Protein AF-R7HJH5-F1 (afdb_monomer_lite)

Radius of gyration: 18.27 Å; chains: 1; bounding box: 45×45×49 Å

pLDDT: mean 78.43, std 19.55, range [23.94, 98.5]

Secondary structure (DSSP, 8-state):
-----TTTTEE-TTS-HHHHHHHHHHHHHHHHHSGGGGGT--EEEEHHHHHHHHHHHHHHHHS----GGGTTT---SEEEEEEEEES--SSSSTT-TT-PPPHHHHHHH-EEEEEEEEE-TT--HHHHHHHHHHHHHTTS-S--SHHHHHHHHHHHHHHHHTTGGG-HHHHHHHHHHHHHTSS---TTTTS-HHHHHHHHHHHHHHT---HHHHHHHHHHHHHHHHHTTSTTTS--HHHHHHHH----

Sequence (248 aa):
MVILMVDNIFDFTGIDVKIADEVYEAFNEVFKKFPNLKNRINYIGSIENAFDDINKIYKLYYNGNLSYSSLYKLKLYFKILAFANEVPNKNILNPYVNGELSYEERLIYGKSYFESISVNELLSYSKLYQKIYTGKSKNIFNAYNIKGVVFHEVGHILSNLLFLSYNEHFMTNVDVLMKKRFQNYSCYSLKNPEEFIAEQFTLYMLGEYTVASIYIGNYITNLYKKYENTKVFEYDDKYMTLIRKNVV

Foldseek 3Di:
DDPPDLPLQEDAVLAAPVLSVLLVVLVVLVCVLQVLVSLQAQHEYAPVLLQVLLQLVCCVPVVDGDDPVVPVPPPDFKDKDFDDFDLPPDDPDPDPNDDDDALVRCLARTGTLHTYIHGHSVDHPVRSQVVLCVCVVQLQAQGNHSSLVSQLSVQLVLCSLSVVVRVPVSVVVLVVCLVVCPDSHRPQLNPDSSSVLSRLSSCLSVVNDDPSVVSSVVVSSVSSVVPSPHPSSHRDCVRSVSSSPPPD

Structure (mmCIF, N/CA/C/O backbone):
data_AF-R7HJH5-F1
#
_entry.id   AF-R7HJH5-F1
#
loop_
_atom_site.group_PDB
_atom_site.id
_atom_site.type_symbol
_atom_site.label_atom_id
_atom_site.label_alt_id
_atom_site.label_comp_id
_atom_site.label_asym_id
_atom_site.label_entity_id
_atom_site.label_seq_id
_atom_site.pdbx_PDB_ins_code
_atom_site.Cartn_x
_atom_site.Cartn_y
_atom_site.Cartn_z
_atom_site.occupancy
_atom_site.B_iso_or_equiv
_atom_site.auth_seq_id
_atom_site.auth_comp_id
_atom_site.auth_asym_id
_atom_site.auth_atom_id
_atom_site.pdbx_PDB_model_num
ATOM 1 N N . MET A 1 1 ? -12.190 -13.170 28.345 1.00 28.72 1 MET A N 1
ATOM 2 C CA . MET A 1 1 ? -11.836 -12.039 27.466 1.00 28.72 1 MET A CA 1
ATOM 3 C C . MET A 1 1 ? -11.631 -12.615 26.077 1.00 28.72 1 MET A C 1
ATOM 5 O O . MET A 1 1 ? -10.628 -13.275 25.849 1.00 28.72 1 MET A O 1
ATOM 9 N N . VAL A 1 2 ? -12.647 -12.528 25.220 1.00 23.94 2 VAL A N 1
ATOM 10 C CA . VAL A 1 2 ? -12.582 -13.083 23.863 1.00 23.94 2 VAL A CA 1
ATOM 11 C C . VAL A 1 2 ? -11.873 -12.045 23.005 1.00 23.94 2 VAL A C 1
ATOM 13 O O . VAL A 1 2 ? -12.422 -10.975 22.760 1.00 23.94 2 VAL A O 1
ATOM 16 N N . ILE A 1 3 ? -10.629 -12.327 22.625 1.00 25.50 3 ILE A N 1
ATOM 17 C CA . ILE A 1 3 ? -9.921 -11.557 21.602 1.00 25.50 3 ILE A CA 1
ATOM 18 C C . ILE A 1 3 ? -10.654 -11.864 20.293 1.00 25.50 3 ILE A C 1
ATOM 20 O O . ILE A 1 3 ? -10.535 -12.964 19.756 1.00 25.50 3 ILE A O 1
ATOM 24 N N . LEU A 1 4 ? -11.509 -10.937 19.860 1.00 32.09 4 LEU A N 1
ATOM 25 C CA . LEU A 1 4 ? -12.262 -11.037 18.613 1.00 32.09 4 LEU A CA 1
ATOM 26 C C . LEU A 1 4 ? -11.285 -11.073 17.431 1.00 32.09 4 LEU A C 1
ATOM 28 O O . LEU A 1 4 ? -10.345 -10.281 17.357 1.00 32.09 4 LEU A O 1
ATOM 32 N N . MET A 1 5 ? -11.506 -12.055 16.559 1.00 35.78 5 MET A N 1
ATOM 33 C CA . MET A 1 5 ? -10.651 -12.434 15.440 1.00 35.78 5 MET A CA 1
ATOM 34 C C . MET A 1 5 ? -10.367 -11.267 14.493 1.00 35.78 5 MET A C 1
ATOM 36 O O . MET A 1 5 ? -11.217 -10.430 14.195 1.00 35.78 5 MET A O 1
ATOM 40 N N . VAL A 1 6 ? -9.134 -11.249 14.000 1.00 45.72 6 VAL A N 1
ATOM 41 C CA . VAL A 1 6 ? -8.571 -10.215 13.129 1.00 45.72 6 VAL A CA 1
ATOM 42 C C . VAL A 1 6 ? -8.963 -10.421 11.650 1.00 45.72 6 VAL A C 1
ATOM 44 O O . VAL A 1 6 ? -8.527 -9.676 10.779 1.00 45.72 6 VAL A O 1
ATOM 47 N N . ASP A 1 7 ? -9.849 -11.379 11.370 1.00 52.50 7 ASP A N 1
ATOM 48 C CA . ASP A 1 7 ? -10.244 -11.783 10.014 1.00 52.50 7 ASP A CA 1
ATOM 49 C C . ASP A 1 7 ? -11.382 -10.932 9.409 1.00 52.50 7 ASP A C 1
ATOM 51 O O . ASP A 1 7 ? -11.697 -11.064 8.232 1.00 52.50 7 ASP A O 1
ATOM 55 N N . ASN A 1 8 ? -11.956 -9.987 10.165 1.00 70.06 8 ASN A N 1
ATOM 56 C CA . ASN A 1 8 ? -13.111 -9.176 9.740 1.00 70.06 8 ASN A CA 1
ATOM 57 C C . ASN A 1 8 ? -12.771 -7.952 8.854 1.00 70.06 8 ASN A C 1
ATOM 59 O O . ASN A 1 8 ? -13.564 -7.014 8.798 1.00 70.06 8 ASN A O 1
ATOM 63 N N . ILE A 1 9 ? -11.596 -7.896 8.215 1.00 82.62 9 ILE A N 1
ATOM 64 C CA . ILE A 1 9 ? -11.268 -6.814 7.256 1.00 82.62 9 ILE A CA 1
ATOM 65 C C . ILE A 1 9 ? -11.525 -7.200 5.806 1.00 82.62 9 ILE A C 1
ATOM 67 O O . ILE A 1 9 ? -11.597 -6.312 4.965 1.00 82.62 9 ILE A O 1
ATOM 71 N N . PHE A 1 10 ? -11.629 -8.495 5.509 1.00 87.69 10 PHE A N 1
ATOM 72 C CA . PHE A 1 10 ? -11.830 -8.983 4.153 1.00 87.69 10 PHE A CA 1
ATOM 73 C C . PHE A 1 10 ? -13.314 -9.183 3.869 1.00 87.69 10 PHE A C 1
ATOM 75 O O . PHE A 1 10 ? -14.002 -9.886 4.605 1.00 87.69 10 PHE A O 1
ATOM 82 N N . ASP A 1 11 ? -13.782 -8.622 2.764 1.00 87.94 11 ASP A N 1
ATOM 83 C CA . ASP A 1 11 ? -15.105 -8.884 2.214 1.00 87.94 11 ASP A CA 1
ATOM 84 C C . ASP A 1 11 ? -14.999 -8.959 0.692 1.00 87.94 11 ASP A C 1
ATOM 86 O O . ASP A 1 11 ? -14.974 -7.958 -0.022 1.00 87.94 11 ASP A O 1
ATOM 90 N N . PHE A 1 12 ? -14.911 -10.187 0.194 1.00 88.31 12 PHE A N 1
ATOM 91 C CA . PHE A 1 12 ? -14.770 -10.460 -1.231 1.00 88.31 12 PHE A CA 1
ATOM 92 C C . PHE A 1 12 ? -16.104 -10.724 -1.931 1.00 88.31 12 PHE A C 1
ATOM 94 O O . PHE A 1 12 ? -16.131 -11.286 -3.028 1.00 88.31 12 PHE A O 1
ATOM 101 N N . THR A 1 13 ? -17.220 -10.325 -1.318 1.00 85.94 13 THR A N 1
ATOM 102 C CA . THR A 1 13 ? -18.543 -10.475 -1.925 1.00 85.94 13 THR A CA 1
ATOM 103 C C . THR A 1 13 ? -18.577 -9.776 -3.286 1.00 85.94 13 THR A C 1
ATOM 105 O O . THR A 1 13 ? -18.280 -8.591 -3.405 1.00 85.94 13 THR A O 1
ATOM 108 N N . GLY A 1 14 ? -18.924 -10.527 -4.334 1.00 84.81 14 GLY A N 1
ATOM 109 C CA . GLY A 1 14 ? -19.005 -10.017 -5.707 1.00 84.81 14 GLY A CA 1
ATOM 110 C C . GLY A 1 14 ? -17.672 -9.930 -6.463 1.00 84.81 14 GLY A C 1
ATOM 111 O O . GLY A 1 14 ? -17.692 -9.645 -7.656 1.00 84.81 14 GLY A O 1
ATOM 112 N N . ILE A 1 15 ? -16.532 -10.219 -5.827 1.00 87.81 15 ILE A N 1
ATOM 113 C CA . ILE A 1 15 ? -15.218 -10.251 -6.487 1.00 87.81 15 ILE A CA 1
ATOM 114 C C . ILE A 1 15 ? -14.962 -11.644 -7.084 1.00 87.81 15 ILE A C 1
ATOM 116 O O . ILE A 1 15 ? -15.338 -12.666 -6.512 1.00 87.81 15 ILE A O 1
ATOM 120 N N . ASP A 1 16 ? -14.302 -11.696 -8.247 1.00 92.06 16 ASP A N 1
ATOM 121 C CA . ASP A 1 16 ? -13.836 -12.953 -8.848 1.00 92.06 16 ASP A CA 1
ATOM 122 C C . ASP A 1 16 ? -12.974 -13.743 -7.846 1.00 92.06 16 ASP A C 1
ATOM 124 O O . ASP A 1 16 ? -11.983 -13.231 -7.324 1.00 92.06 16 ASP A O 1
ATOM 128 N N . VAL A 1 17 ? -13.337 -15.006 -7.608 1.00 93.75 17 VAL A N 1
ATOM 129 C CA . VAL A 1 17 ? -12.725 -15.860 -6.575 1.00 93.75 17 VAL A CA 1
ATOM 130 C C . VAL A 1 17 ? -11.204 -15.946 -6.714 1.00 93.75 17 VAL A C 1
ATOM 132 O O . VAL A 1 17 ? -10.496 -15.862 -5.718 1.00 93.75 17 VAL A O 1
ATOM 135 N N . LYS A 1 18 ? -10.665 -16.021 -7.938 1.00 94.81 18 LYS A N 1
ATOM 136 C CA . LYS A 1 18 ? -9.206 -16.097 -8.123 1.00 94.81 18 LYS A CA 1
ATOM 137 C C . LYS A 1 18 ? -8.505 -14.786 -7.783 1.00 94.81 18 LYS A C 1
ATOM 139 O O . LYS A 1 18 ? -7.355 -14.796 -7.357 1.00 94.81 18 LYS A O 1
ATOM 144 N N . ILE A 1 19 ? -9.178 -13.655 -8.004 1.00 92.25 19 ILE A N 1
ATOM 145 C CA . ILE A 1 19 ? -8.669 -12.347 -7.583 1.00 92.25 19 ILE A CA 1
ATOM 146 C C . ILE A 1 19 ? -8.667 -12.283 -6.055 1.00 92.25 19 ILE A C 1
ATOM 148 O O . ILE A 1 19 ? -7.657 -11.889 -5.479 1.00 92.25 19 ILE A O 1
ATOM 152 N N . ALA A 1 20 ? -9.765 -12.696 -5.417 1.00 91.69 20 ALA A N 1
ATOM 153 C CA . ALA A 1 20 ? -9.892 -12.733 -3.963 1.00 91.69 20 ALA A CA 1
ATOM 154 C C . ALA A 1 20 ? -8.782 -13.575 -3.310 1.00 91.69 20 ALA A C 1
ATOM 156 O O . ALA A 1 20 ? -8.108 -13.087 -2.402 1.00 91.69 20 ALA A O 1
ATOM 157 N N . ASP A 1 21 ? -8.524 -14.777 -3.834 1.00 93.75 21 ASP A N 1
ATOM 158 C CA . ASP A 1 21 ? -7.466 -15.669 -3.347 1.00 93.75 21 ASP A CA 1
ATOM 159 C C . ASP A 1 21 ? -6.074 -15.015 -3.445 1.00 93.75 21 ASP A C 1
ATOM 161 O O . ASP A 1 21 ? -5.326 -14.984 -2.468 1.00 93.75 21 ASP A O 1
ATOM 165 N N . GLU A 1 22 ? -5.715 -14.432 -4.598 1.00 94.56 22 GLU A N 1
ATOM 166 C CA . GLU A 1 22 ? -4.409 -13.771 -4.759 1.00 94.56 22 GLU A CA 1
ATOM 167 C C . GLU A 1 22 ? -4.255 -12.522 -3.882 1.00 94.56 22 GLU A C 1
ATOM 169 O O . GLU A 1 22 ? -3.153 -12.242 -3.400 1.00 94.56 22 GLU A O 1
ATOM 174 N N . VAL A 1 23 ? -5.338 -11.768 -3.667 1.00 92.56 23 VAL A N 1
ATOM 175 C CA . VAL A 1 23 ? -5.335 -10.623 -2.749 1.00 92.56 23 VAL A CA 1
ATOM 176 C C . VAL A 1 23 ? -5.116 -11.104 -1.317 1.00 92.56 23 VAL A C 1
ATOM 178 O O . VAL A 1 23 ? -4.238 -10.575 -0.635 1.00 92.56 23 VAL A O 1
ATOM 181 N N . TYR A 1 24 ? -5.859 -12.118 -0.872 1.00 93.31 24 TYR A N 1
ATOM 182 C CA . TYR A 1 24 ? -5.725 -12.685 0.468 1.00 93.31 24 TYR A CA 1
ATOM 183 C C . TYR A 1 24 ? -4.300 -13.192 0.733 1.00 93.31 24 TYR A C 1
ATOM 185 O O . TYR A 1 24 ? -3.680 -12.809 1.727 1.00 93.31 24 TYR A O 1
ATOM 193 N N . GLU A 1 25 ? -3.727 -13.960 -0.197 1.00 94.69 25 GLU A N 1
ATOM 194 C CA . GLU A 1 25 ? -2.356 -14.467 -0.069 1.00 94.69 25 GLU A CA 1
ATOM 195 C C . GLU A 1 25 ? -1.305 -13.350 -0.050 1.00 94.69 25 GLU A C 1
ATOM 197 O O . GLU A 1 25 ? -0.355 -13.388 0.737 1.00 94.69 25 GLU A O 1
ATOM 202 N N . ALA A 1 26 ? -1.478 -12.306 -0.865 1.00 95.50 26 ALA A N 1
ATOM 203 C CA . ALA A 1 26 ? -0.598 -11.142 -0.814 1.00 95.50 26 ALA A CA 1
ATOM 204 C C . ALA A 1 26 ? -0.650 -10.453 0.560 1.00 95.50 26 ALA A C 1
ATOM 206 O O . ALA A 1 26 ? 0.390 -10.068 1.101 1.00 95.50 26 ALA A O 1
ATOM 207 N N . PHE A 1 27 ? -1.835 -10.338 1.164 1.00 94.38 27 PHE A N 1
ATOM 208 C CA . PHE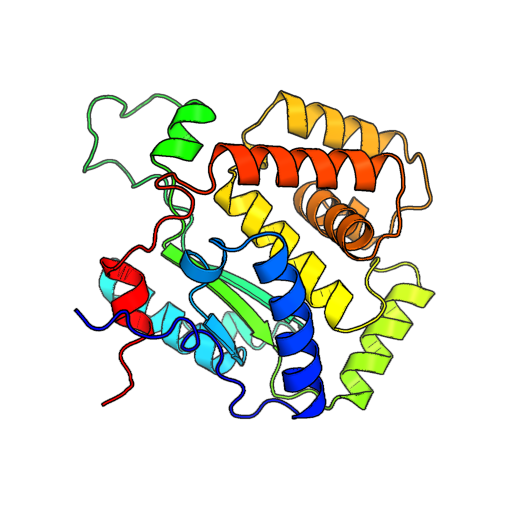 A 1 27 ? -1.972 -9.777 2.505 1.00 94.38 27 PHE A CA 1
ATOM 209 C C . PHE A 1 27 ? -1.415 -10.677 3.610 1.00 94.38 27 PHE A C 1
ATOM 211 O O . PHE A 1 27 ? -0.871 -10.147 4.580 1.00 94.38 27 PHE A O 1
ATOM 218 N N . ASN A 1 28 ? -1.457 -12.004 3.467 1.00 94.38 28 ASN A N 1
ATOM 219 C CA . ASN A 1 28 ? -0.778 -12.910 4.399 1.00 94.38 28 ASN A CA 1
ATOM 220 C C . ASN A 1 28 ? 0.726 -12.602 4.473 1.00 94.38 28 ASN A C 1
ATOM 222 O O . ASN A 1 28 ? 1.302 -12.543 5.563 1.00 94.38 28 ASN A O 1
ATOM 226 N N . GLU A 1 29 ? 1.368 -12.330 3.334 1.00 96.31 29 GLU A N 1
ATOM 227 C CA . GLU A 1 29 ? 2.773 -11.906 3.295 1.00 96.31 29 GLU A CA 1
ATOM 228 C C . GLU A 1 29 ? 2.984 -10.515 3.905 1.00 96.31 29 GLU A C 1
ATOM 230 O O . GLU A 1 29 ? 3.929 -10.311 4.677 1.00 96.31 29 GLU A O 1
ATOM 235 N N . VAL A 1 30 ? 2.087 -9.569 3.609 1.00 96.69 30 VAL A N 1
ATOM 236 C CA . VAL A 1 30 ? 2.116 -8.219 4.193 1.00 96.69 30 VAL A CA 1
ATOM 237 C C . VAL A 1 30 ? 2.032 -8.294 5.709 1.00 96.69 30 VAL A C 1
ATOM 239 O O . VAL A 1 30 ? 2.892 -7.733 6.378 1.00 96.69 30 VAL A O 1
ATOM 242 N N . PHE A 1 31 ? 1.063 -9.013 6.272 1.00 95.44 31 PHE A N 1
ATOM 243 C CA . PHE A 1 31 ? 0.885 -9.117 7.721 1.00 95.44 31 PHE A CA 1
ATOM 244 C C . PHE A 1 31 ? 1.938 -9.996 8.389 1.00 95.44 31 PHE A C 1
ATOM 246 O O . PHE A 1 31 ? 2.231 -9.804 9.564 1.00 95.44 31 PHE A O 1
ATOM 253 N N . LYS A 1 32 ? 2.594 -10.900 7.661 1.00 95.94 32 LYS A N 1
ATOM 254 C CA . LYS A 1 32 ? 3.790 -11.570 8.181 1.00 95.94 32 LYS A CA 1
ATOM 255 C C . LYS A 1 32 ? 4.950 -10.589 8.375 1.00 95.94 32 LYS A C 1
ATOM 257 O O . LYS A 1 32 ? 5.708 -10.727 9.332 1.00 95.94 32 LYS A O 1
ATOM 262 N N . LYS A 1 33 ? 5.100 -9.609 7.479 1.00 97.19 33 LYS A N 1
ATOM 263 C CA . LYS A 1 33 ? 6.169 -8.598 7.548 1.00 97.19 33 LYS A CA 1
ATOM 264 C C . LYS A 1 33 ? 5.805 -7.384 8.409 1.00 97.19 33 LYS A C 1
ATOM 266 O O . LYS A 1 33 ? 6.686 -6.820 9.052 1.00 97.19 33 LYS A O 1
ATOM 271 N N . PHE A 1 34 ? 4.525 -7.021 8.443 1.00 97.06 34 PHE A N 1
ATOM 272 C CA . PHE A 1 34 ? 3.955 -5.875 9.151 1.00 97.06 34 PHE A CA 1
ATOM 273 C C . PHE A 1 34 ? 2.731 -6.303 9.993 1.00 97.06 34 PHE A C 1
ATOM 275 O O . PHE A 1 34 ? 1.594 -5.952 9.657 1.00 97.06 34 PHE A O 1
ATOM 282 N N . PRO A 1 35 ? 2.919 -7.080 11.078 1.00 94.00 35 PRO A N 1
ATOM 283 C CA . PRO A 1 35 ? 1.818 -7.718 11.810 1.00 94.00 35 PRO A CA 1
ATOM 284 C C . PRO A 1 35 ? 0.735 -6.784 12.343 1.00 94.00 35 PRO A C 1
ATOM 286 O O . PRO A 1 35 ? -0.437 -7.153 12.330 1.00 94.00 35 PRO A O 1
ATOM 289 N N . ASN A 1 36 ? 1.094 -5.580 12.785 1.00 93.00 36 ASN A N 1
ATOM 290 C CA . ASN A 1 36 ? 0.150 -4.638 13.385 1.00 93.00 36 ASN A CA 1
ATOM 291 C C . ASN A 1 36 ? -0.527 -3.735 12.341 1.00 93.00 36 ASN A C 1
ATOM 293 O O . ASN A 1 36 ? -1.432 -2.977 12.678 1.00 93.00 36 ASN A O 1
ATOM 297 N N . LEU A 1 37 ? -0.175 -3.851 11.053 1.00 91.88 37 LEU A N 1
ATOM 298 C CA . LEU A 1 37 ? -0.823 -3.082 9.987 1.00 91.88 37 LEU A CA 1
ATOM 299 C C . LEU A 1 37 ? -2.321 -3.413 9.851 1.00 91.88 37 LEU A C 1
ATOM 301 O O . LEU A 1 37 ? -3.132 -2.527 9.595 1.00 91.88 37 LEU A O 1
ATOM 305 N N . LYS A 1 38 ? -2.715 -4.661 10.118 1.00 89.19 38 LYS A N 1
ATOM 306 C CA . LYS A 1 38 ? -4.121 -5.115 10.146 1.00 89.19 38 LYS A CA 1
ATOM 307 C C . LYS A 1 38 ? -5.010 -4.375 11.159 1.00 89.19 38 LYS A C 1
ATOM 309 O O . LYS A 1 38 ? -6.236 -4.438 11.076 1.00 89.19 38 LYS A O 1
ATOM 314 N N . ASN A 1 39 ? -4.404 -3.674 12.120 1.00 86.88 39 ASN A N 1
ATOM 315 C CA . ASN A 1 39 ? -5.121 -2.840 13.084 1.00 86.88 39 ASN A CA 1
ATOM 316 C C . ASN A 1 39 ? -5.493 -1.470 12.508 1.00 86.88 39 ASN A C 1
ATOM 318 O O . ASN A 1 39 ? -6.339 -0.781 13.073 1.00 86.88 39 ASN A O 1
ATOM 322 N N . ARG A 1 40 ? -4.843 -1.076 11.408 1.00 85.31 40 ARG A N 1
ATOM 323 C CA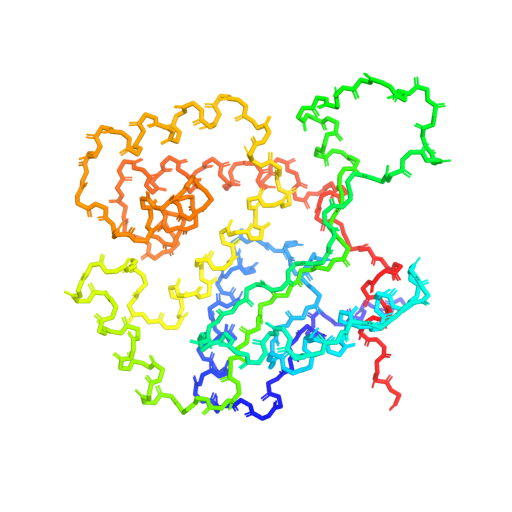 . ARG A 1 40 ? -5.009 0.217 10.743 1.00 85.31 40 ARG A CA 1
ATOM 324 C C . ARG A 1 40 ? -5.751 0.122 9.414 1.00 85.31 40 ARG A C 1
ATOM 326 O O . ARG A 1 40 ? -6.238 1.144 8.960 1.00 85.31 40 ARG A O 1
ATOM 333 N N . ILE A 1 41 ? -5.847 -1.069 8.818 1.00 86.12 41 ILE A N 1
ATOM 334 C CA . ILE A 1 41 ? -6.647 -1.313 7.612 1.00 86.12 41 ILE A CA 1
ATOM 335 C C . ILE A 1 41 ? -8.074 -1.670 8.015 1.00 86.12 41 ILE A C 1
ATOM 337 O O . ILE A 1 41 ? -8.307 -2.665 8.706 1.00 86.12 41 ILE A O 1
ATOM 341 N N . ASN A 1 42 ? -9.024 -0.857 7.567 1.00 81.31 42 ASN A N 1
ATOM 342 C CA . ASN A 1 42 ? -10.441 -0.981 7.872 1.00 81.31 42 ASN A CA 1
ATOM 343 C C . ASN A 1 42 ? -11.131 -2.024 6.995 1.00 81.31 42 ASN A C 1
ATOM 345 O O . ASN A 1 42 ? -11.944 -2.786 7.513 1.00 81.31 42 ASN A O 1
ATOM 349 N N . TYR A 1 43 ? -10.811 -2.043 5.698 1.00 84.12 43 TYR A N 1
ATOM 350 C CA . TYR A 1 43 ? -11.552 -2.815 4.703 1.00 84.12 43 TYR A CA 1
ATOM 351 C C . TYR A 1 43 ? -10.679 -3.247 3.516 1.00 84.12 43 TYR A C 1
ATOM 353 O O . TYR A 1 43 ? -9.878 -2.466 2.996 1.00 84.12 43 TYR A O 1
ATOM 361 N N . ILE A 1 44 ? -10.851 -4.486 3.065 1.00 88.12 44 ILE A N 1
ATOM 362 C CA . ILE A 1 44 ? -10.243 -5.056 1.864 1.00 88.12 44 ILE A CA 1
ATOM 363 C C . ILE A 1 44 ? -11.341 -5.805 1.109 1.00 88.12 44 ILE A C 1
ATOM 365 O O . ILE A 1 44 ? -11.825 -6.832 1.581 1.00 88.12 44 ILE A O 1
ATOM 369 N N . GLY A 1 45 ? -11.737 -5.311 -0.059 1.00 87.31 45 GLY A N 1
ATOM 370 C CA . GLY A 1 45 ? -12.916 -5.850 -0.736 1.00 87.31 45 GLY A CA 1
ATOM 371 C C . GLY A 1 45 ? -13.385 -5.010 -1.911 1.00 87.31 45 GLY A C 1
ATOM 372 O O . GLY A 1 45 ? -12.562 -4.366 -2.558 1.00 87.31 45 GLY A O 1
ATOM 373 N N . SER A 1 46 ? -14.681 -5.026 -2.223 1.00 84.94 46 SER A N 1
ATOM 374 C CA . SER A 1 46 ? -15.222 -4.341 -3.406 1.00 84.94 46 SER A CA 1
ATOM 375 C C . SER A 1 46 ? -15.158 -2.813 -3.282 1.00 84.94 46 SER A C 1
ATOM 377 O O . SER A 1 46 ? -15.190 -2.253 -2.183 1.00 84.94 46 SER A O 1
ATOM 379 N N . ILE A 1 47 ? -15.065 -2.109 -4.415 1.00 79.50 47 ILE A N 1
ATOM 380 C CA . ILE A 1 47 ? -15.071 -0.634 -4.422 1.00 79.50 47 ILE A CA 1
ATOM 381 C C . ILE A 1 47 ? -16.417 -0.100 -3.928 1.00 79.50 47 ILE A C 1
ATOM 383 O O . ILE A 1 47 ? -16.455 0.914 -3.229 1.00 79.50 47 ILE A O 1
ATOM 387 N N . GLU A 1 48 ? -17.510 -0.770 -4.290 1.00 78.50 48 GLU A N 1
ATOM 388 C CA . GLU A 1 48 ? -18.860 -0.422 -3.850 1.00 78.50 48 GLU A CA 1
ATOM 389 C C . GLU A 1 48 ? -18.990 -0.459 -2.320 1.00 78.50 48 GLU A C 1
ATOM 391 O O . GLU A 1 48 ? -19.322 0.559 -1.710 1.00 78.50 48 GLU A O 1
ATOM 396 N N . ASN A 1 49 ? -18.615 -1.570 -1.685 1.00 79.31 49 ASN A N 1
ATOM 397 C CA . ASN A 1 49 ? -18.752 -1.725 -0.235 1.00 79.31 49 ASN A CA 1
ATOM 398 C C . ASN A 1 49 ? -17.798 -0.799 0.533 1.00 79.31 49 ASN A C 1
ATOM 400 O O . ASN A 1 49 ? -18.192 -0.189 1.529 1.00 79.31 49 ASN A O 1
ATOM 404 N N . ALA A 1 50 ? -16.567 -0.612 0.039 1.00 78.00 50 ALA A N 1
ATOM 405 C CA . ALA A 1 50 ? -15.636 0.355 0.620 1.00 78.00 50 ALA A CA 1
ATOM 406 C C . ALA A 1 50 ? -16.215 1.779 0.608 1.00 78.00 50 ALA A C 1
ATOM 408 O O . ALA A 1 50 ? -16.038 2.543 1.561 1.00 78.00 50 ALA A O 1
ATOM 409 N N . PHE A 1 51 ? -16.924 2.151 -0.461 1.00 76.12 51 PHE A N 1
ATOM 410 C CA . PHE A 1 51 ? -17.576 3.451 -0.550 1.00 76.12 51 PHE A CA 1
ATOM 411 C C . PHE A 1 51 ? -18.738 3.588 0.434 1.00 76.12 51 PHE A C 1
ATOM 413 O O . PHE A 1 51 ? -18.866 4.638 1.069 1.00 76.12 51 PHE A O 1
ATOM 420 N N . ASP A 1 52 ? -19.553 2.549 0.595 1.00 77.56 52 ASP A N 1
ATOM 421 C CA . ASP A 1 52 ? -20.636 2.536 1.578 1.00 77.56 52 ASP A CA 1
ATOM 422 C C . ASP A 1 52 ? -20.111 2.732 3.003 1.00 77.56 52 ASP A C 1
ATOM 424 O O . ASP A 1 52 ? -20.681 3.512 3.774 1.00 77.56 52 ASP A O 1
ATOM 428 N N . ASP A 1 53 ? -18.988 2.104 3.345 1.00 74.31 53 ASP A N 1
ATOM 429 C CA . ASP A 1 53 ? -18.350 2.271 4.652 1.00 74.31 53 ASP A CA 1
ATOM 430 C C . ASP A 1 53 ? -17.783 3.678 4.857 1.00 74.31 53 ASP A C 1
ATOM 432 O O . ASP A 1 53 ? -18.012 4.294 5.906 1.00 74.31 53 ASP A O 1
ATOM 436 N N . ILE A 1 54 ? -17.137 4.249 3.839 1.00 73.19 54 ILE A N 1
ATOM 437 C CA . ILE A 1 54 ? -16.700 5.652 3.877 1.00 73.19 54 ILE A CA 1
ATOM 438 C C . ILE A 1 54 ? -17.899 6.582 4.047 1.00 73.19 54 ILE A C 1
ATOM 440 O O . ILE A 1 54 ? -17.828 7.542 4.813 1.00 73.19 54 ILE A O 1
ATOM 444 N N . ASN A 1 55 ? -19.015 6.311 3.373 1.00 72.06 55 ASN A N 1
ATOM 445 C CA . ASN A 1 55 ? -20.225 7.115 3.487 1.00 72.06 55 ASN A CA 1
ATOM 446 C C . ASN A 1 55 ? -20.822 7.082 4.894 1.00 72.06 55 ASN A C 1
ATOM 448 O O . ASN A 1 55 ? -21.255 8.123 5.397 1.00 72.06 55 ASN A O 1
ATOM 452 N N . LYS A 1 56 ? -20.807 5.919 5.557 1.00 73.50 56 LYS A N 1
ATOM 453 C CA . LYS A 1 56 ? -21.215 5.801 6.966 1.00 73.50 56 LYS A CA 1
ATOM 454 C C . LYS A 1 56 ? -20.345 6.691 7.853 1.00 73.50 56 LYS A C 1
ATOM 456 O O . LYS A 1 56 ? -20.887 7.452 8.654 1.00 73.50 56 LYS A O 1
ATOM 461 N N . ILE A 1 57 ? -19.020 6.658 7.676 1.00 69.75 57 ILE A N 1
ATOM 462 C CA . ILE A 1 57 ? -18.089 7.528 8.414 1.00 69.75 57 ILE A CA 1
ATOM 463 C C . ILE A 1 57 ? -18.374 9.001 8.102 1.00 69.75 57 ILE A C 1
ATOM 465 O O . ILE A 1 57 ? -18.549 9.807 9.013 1.00 69.75 57 ILE A O 1
ATOM 469 N N . TYR A 1 58 ? -18.482 9.364 6.827 1.00 67.69 58 TYR A N 1
ATOM 470 C CA . TYR A 1 58 ? -18.711 10.743 6.404 1.00 67.69 58 TYR A CA 1
ATOM 471 C C . TYR A 1 58 ? -19.987 11.326 7.019 1.00 67.69 58 TYR A C 1
ATOM 473 O O . TYR A 1 58 ? -19.979 12.436 7.555 1.00 67.69 58 TYR A O 1
ATOM 481 N N . LYS A 1 59 ? -21.071 10.548 7.012 1.00 70.88 59 LYS A N 1
ATOM 482 C CA . LYS A 1 59 ? -22.342 10.929 7.627 1.00 70.88 59 LYS A CA 1
ATOM 483 C C . LYS A 1 59 ? -22.223 11.127 9.133 1.00 70.88 59 LYS A C 1
ATOM 485 O O . LYS A 1 59 ? -22.784 12.085 9.654 1.00 70.88 59 LYS A O 1
ATOM 490 N N . LEU A 1 60 ? -21.483 10.264 9.827 1.00 67.19 60 LEU A N 1
ATOM 491 C CA . LEU A 1 60 ? -21.272 10.381 11.272 1.00 67.19 60 LEU A CA 1
ATOM 492 C C . LEU A 1 60 ? -20.506 11.655 11.656 1.00 67.19 60 LEU A C 1
ATOM 494 O O . LEU A 1 60 ? -20.846 12.282 12.657 1.00 67.19 60 LEU A O 1
ATOM 498 N N . TYR A 1 61 ? -19.491 12.038 10.879 1.00 64.25 61 TYR A N 1
ATOM 499 C CA . TYR A 1 61 ? -18.580 13.132 11.243 1.00 64.25 61 TYR A CA 1
ATOM 500 C C . TYR A 1 61 ? -18.977 14.493 10.678 1.00 64.25 61 TYR A C 1
ATOM 502 O O . TYR A 1 61 ? -18.793 15.513 11.338 1.00 64.25 61 TYR A O 1
ATOM 510 N N . TYR A 1 62 ? -19.537 14.512 9.472 1.00 64.56 62 TYR A N 1
ATOM 511 C CA . TYR A 1 62 ? -19.828 15.748 8.746 1.00 64.56 62 TYR A CA 1
ATOM 512 C C . TYR A 1 62 ? -21.324 15.941 8.481 1.00 64.56 62 TYR A C 1
ATOM 514 O O . TYR A 1 62 ? -21.701 16.927 7.854 1.00 64.56 62 TYR A O 1
ATOM 522 N N . ASN A 1 63 ? -22.183 15.028 8.962 1.00 71.19 63 ASN A N 1
ATOM 523 C CA . ASN A 1 63 ? -23.639 15.072 8.780 1.00 71.19 63 ASN A CA 1
ATOM 524 C C . ASN A 1 63 ? -24.053 15.265 7.303 1.00 71.19 63 ASN A C 1
ATOM 526 O O . ASN A 1 63 ? -24.992 15.996 6.990 1.00 71.19 63 ASN A O 1
ATOM 530 N N . GLY A 1 64 ? -23.316 14.626 6.388 1.00 63.84 64 GLY A N 1
ATOM 531 C CA . GLY A 1 64 ? -23.520 14.705 4.940 1.00 63.84 64 GLY A CA 1
ATOM 532 C C . GLY A 1 64 ? -23.479 13.333 4.266 1.00 63.84 64 GLY A C 1
ATOM 533 O O . GLY A 1 64 ? -23.270 12.319 4.922 1.00 63.84 64 GLY A O 1
ATOM 534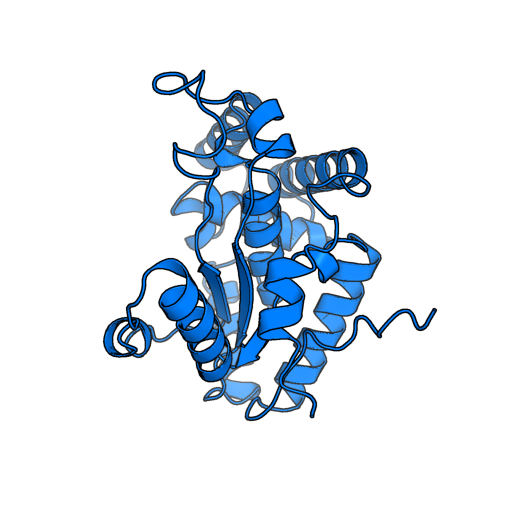 N N . ASN A 1 65 ? -23.652 13.299 2.944 1.00 65.75 65 ASN A N 1
ATOM 535 C CA . ASN A 1 65 ? -23.491 12.090 2.128 1.00 65.75 65 ASN A CA 1
ATOM 536 C C . ASN A 1 65 ? -22.495 12.377 0.998 1.00 65.75 65 ASN A C 1
ATOM 538 O O . ASN A 1 65 ? -22.620 13.406 0.326 1.00 65.75 65 ASN A O 1
ATOM 542 N N . LEU A 1 66 ? -21.548 11.473 0.740 1.00 63.09 66 LEU A N 1
ATOM 543 C CA . LEU A 1 66 ? -20.735 11.542 -0.472 1.00 63.09 66 LEU A CA 1
ATOM 544 C C . LEU A 1 66 ? -21.571 11.021 -1.642 1.00 63.09 66 LEU A C 1
ATOM 546 O O . LEU A 1 66 ? -22.174 9.948 -1.578 1.00 63.09 66 LEU A O 1
ATOM 550 N N . SER A 1 67 ? -21.605 11.781 -2.737 1.00 56.75 67 SER A N 1
ATOM 551 C CA . SER A 1 67 ? -22.265 11.330 -3.963 1.00 56.75 67 SER A CA 1
ATOM 552 C C . SER A 1 67 ? -21.331 10.431 -4.784 1.00 56.75 67 SER A C 1
ATOM 554 O O . SER A 1 67 ? -20.211 10.806 -5.137 1.00 56.75 67 SER A O 1
ATOM 556 N N . TYR A 1 68 ? -21.812 9.226 -5.094 1.00 51.34 68 TYR A N 1
ATOM 557 C CA . TYR A 1 68 ? -21.095 8.153 -5.797 1.00 51.34 68 TYR A CA 1
ATOM 558 C C . TYR A 1 68 ? -20.714 8.499 -7.254 1.00 51.34 68 TYR A C 1
ATOM 560 O O . TYR A 1 68 ? -19.795 7.915 -7.836 1.00 51.34 68 TYR A O 1
ATOM 568 N N . SER A 1 69 ? -21.362 9.509 -7.852 1.00 49.88 69 SER A N 1
ATOM 569 C CA . SER A 1 69 ? -21.187 9.892 -9.264 1.00 49.88 69 SER A CA 1
ATOM 570 C C . SER A 1 69 ? -19.774 10.358 -9.637 1.00 49.88 69 SER A C 1
ATOM 572 O O . SER A 1 69 ? -19.412 10.337 -10.814 1.00 49.88 69 SER A O 1
ATOM 574 N N . SER A 1 70 ? -18.959 10.760 -8.661 1.00 45.06 70 SER A N 1
ATOM 575 C CA . SER A 1 70 ? -17.588 11.238 -8.891 1.00 45.06 70 SER A CA 1
ATOM 576 C C . SER A 1 70 ? -16.564 10.103 -9.027 1.00 45.06 70 SER A C 1
ATOM 578 O O . SER A 1 70 ? -15.514 10.301 -9.636 1.00 45.06 70 SER A O 1
ATOM 580 N N . LEU A 1 71 ? -16.858 8.910 -8.495 1.00 48.00 71 LEU A N 1
ATOM 581 C CA . LEU A 1 71 ? -15.912 7.788 -8.432 1.00 48.00 71 LEU A CA 1
ATOM 582 C C . LEU A 1 71 ? -16.190 6.706 -9.487 1.00 48.00 71 LEU A C 1
ATOM 584 O O . LEU A 1 71 ? -15.238 6.148 -10.024 1.00 48.00 71 LEU A O 1
ATOM 588 N N . TYR A 1 72 ? -17.451 6.499 -9.892 1.00 42.34 72 TYR A N 1
ATOM 589 C CA . TYR A 1 72 ? -17.834 5.512 -10.923 1.00 42.34 72 TYR A CA 1
ATOM 590 C C . TYR A 1 72 ? -17.239 5.799 -12.318 1.00 42.34 72 TYR A C 1
ATOM 592 O O . TYR A 1 72 ? -17.116 4.914 -13.164 1.00 42.34 72 TYR A O 1
ATOM 600 N N . LYS A 1 73 ? -16.831 7.050 -12.582 1.00 45.41 73 LYS A N 1
ATOM 601 C CA . LYS A 1 73 ? -16.139 7.440 -13.827 1.00 45.41 73 LYS A CA 1
ATOM 602 C C . LYS A 1 73 ? -14.663 7.051 -13.855 1.00 45.41 73 LYS A C 1
ATOM 604 O O . LYS A 1 73 ? -14.030 7.131 -14.912 1.00 45.41 73 LYS A O 1
ATOM 609 N N . LEU A 1 74 ? -14.099 6.641 -12.726 1.00 46.41 74 LEU A N 1
ATOM 610 C CA . LEU A 1 74 ? -12.712 6.233 -12.647 1.00 46.41 74 LEU A CA 1
ATOM 611 C C . LEU A 1 74 ? -12.647 4.747 -13.017 1.00 46.41 74 LEU A C 1
ATOM 613 O O . LEU A 1 74 ? -12.963 3.881 -12.214 1.00 46.41 74 LEU A O 1
ATOM 617 N N . LYS A 1 75 ? -12.258 4.446 -14.262 1.00 49.94 75 LYS A N 1
ATOM 618 C CA . LYS A 1 75 ? -11.972 3.091 -14.779 1.00 49.94 75 LYS A CA 1
ATOM 619 C C . LYS A 1 75 ? -10.758 2.452 -14.065 1.00 49.94 75 LYS A C 1
ATOM 621 O O . LYS A 1 75 ? -9.769 2.122 -14.718 1.00 49.94 75 LYS A O 1
ATOM 626 N N . LEU A 1 76 ? -10.785 2.362 -12.738 1.00 51.03 76 LEU A N 1
ATOM 627 C CA . LEU A 1 76 ? -9.671 1.946 -11.884 1.00 51.03 76 LEU A CA 1
ATOM 628 C C . LEU A 1 76 ? -9.756 0.452 -11.560 1.00 51.03 76 LEU A C 1
ATOM 630 O O . LEU A 1 76 ? -10.840 -0.129 -11.549 1.00 51.03 76 LEU A O 1
ATOM 634 N N . TYR A 1 77 ? -8.589 -0.165 -11.363 1.00 53.56 77 TYR A N 1
ATOM 635 C CA . TYR A 1 77 ? -8.421 -1.617 -11.211 1.00 53.56 77 TYR A CA 1
ATOM 636 C C . TYR A 1 77 ? -8.350 -2.031 -9.742 1.00 53.56 77 TYR A C 1
ATOM 638 O O . TYR A 1 77 ? -9.068 -2.928 -9.313 1.00 53.56 77 TYR A O 1
ATOM 646 N N . PHE A 1 78 ? -7.502 -1.323 -9.004 1.00 55.03 78 PHE A N 1
ATOM 647 C CA . PHE A 1 78 ? -7.369 -1.312 -7.556 1.00 55.03 78 PHE A CA 1
ATOM 648 C C . PHE A 1 78 ? -7.338 0.153 -7.140 1.00 55.03 78 PHE A C 1
ATOM 650 O O . PHE A 1 78 ? -6.962 1.020 -7.943 1.00 55.03 78 PHE A O 1
ATOM 657 N N . LYS A 1 79 ? -7.783 0.442 -5.924 1.00 62.09 79 LYS A N 1
ATOM 658 C CA . LYS A 1 79 ? -7.661 1.778 -5.361 1.00 62.09 79 LYS A CA 1
ATOM 659 C C . LYS A 1 79 ? -7.553 1.694 -3.849 1.00 62.09 79 LYS A C 1
ATOM 661 O O . LYS A 1 79 ? -8.404 1.071 -3.213 1.00 62.09 79 LYS A O 1
ATOM 666 N N . ILE A 1 80 ? -6.602 2.417 -3.272 1.00 53.69 80 ILE A N 1
ATOM 667 C CA . ILE A 1 80 ? -6.761 2.851 -1.888 1.00 53.69 80 ILE A CA 1
ATOM 668 C C . ILE A 1 80 ? -7.814 3.929 -1.816 1.00 53.69 80 ILE A C 1
ATOM 670 O O . ILE A 1 80 ? -7.681 5.017 -2.391 1.00 53.69 80 ILE A O 1
ATOM 674 N N . LEU A 1 81 ? -8.861 3.643 -1.061 1.00 55.38 81 LEU A N 1
ATOM 675 C CA . LEU A 1 81 ? -9.692 4.701 -0.534 1.00 55.38 81 LEU A CA 1
ATOM 676 C C . LEU A 1 81 ? -9.233 4.941 0.900 1.00 55.38 81 LEU A C 1
ATOM 678 O O . LEU A 1 81 ? -9.548 4.163 1.799 1.00 55.38 81 LEU A O 1
ATOM 682 N N . ALA A 1 82 ? -8.460 6.011 1.074 1.00 47.19 82 ALA A N 1
ATOM 683 C CA . ALA A 1 82 ? -8.145 6.575 2.373 1.00 47.19 82 ALA A CA 1
ATOM 684 C C . ALA A 1 82 ? -9.106 7.742 2.621 1.00 47.19 82 ALA A C 1
ATOM 686 O O . ALA A 1 82 ? -9.245 8.624 1.764 1.00 47.19 82 ALA A O 1
ATOM 687 N N . PHE A 1 83 ? -9.802 7.745 3.757 1.00 43.31 83 PHE A N 1
ATOM 688 C CA . PHE A 1 83 ? -10.670 8.856 4.142 1.00 43.31 83 PHE A CA 1
ATOM 689 C C . PHE A 1 83 ? -10.078 9.591 5.345 1.00 43.31 83 PHE A C 1
ATOM 691 O O . PHE A 1 83 ? -9.904 9.017 6.417 1.00 43.31 83 PHE A O 1
ATOM 698 N N . ALA A 1 84 ? -9.817 10.884 5.117 1.00 43.38 84 ALA A N 1
ATOM 699 C CA . ALA A 1 84 ? -9.384 11.881 6.086 1.00 43.38 84 ALA A CA 1
ATOM 700 C C . ALA A 1 84 ? -8.144 11.470 6.909 1.00 43.38 84 ALA A C 1
ATOM 702 O O . ALA A 1 84 ? -8.234 10.952 8.022 1.00 43.38 84 ALA A O 1
ATOM 703 N N . ASN A 1 85 ? -6.966 11.807 6.370 1.00 44.94 85 ASN A N 1
ATOM 704 C CA . ASN A 1 85 ? -5.770 12.030 7.180 1.00 44.94 85 ASN A CA 1
ATOM 705 C C . ASN A 1 85 ? -5.989 13.319 7.979 1.00 44.94 85 ASN A C 1
ATOM 707 O O . ASN A 1 85 ? -5.579 14.399 7.551 1.00 44.94 85 ASN A O 1
ATOM 711 N N . GLU A 1 86 ? -6.681 13.241 9.112 1.00 42.22 86 GLU A N 1
ATOM 712 C CA . GLU A 1 86 ? -6.657 14.347 10.057 1.00 42.22 86 GLU A CA 1
ATOM 713 C C . GLU A 1 86 ? -5.479 14.152 11.012 1.00 42.22 86 GLU A C 1
ATOM 715 O O . GLU A 1 86 ? -5.430 13.256 11.855 1.00 42.22 86 GLU A O 1
ATOM 720 N N . VAL A 1 87 ? -4.547 15.100 10.962 1.00 40.91 87 VAL A N 1
ATOM 721 C CA . VAL A 1 87 ? -4.093 15.650 12.235 1.00 40.91 87 VAL A CA 1
ATOM 722 C C . VAL A 1 87 ? -5.350 16.289 12.837 1.00 40.91 87 VAL A C 1
ATOM 724 O O . VAL A 1 87 ? -5.894 17.177 12.178 1.00 40.91 87 VAL A O 1
ATOM 727 N N . PRO A 1 88 ? -5.864 15.824 13.993 1.00 37.78 88 PRO A N 1
ATOM 728 C CA . PRO A 1 88 ? -7.156 16.254 14.523 1.00 37.78 88 PRO A CA 1
ATOM 729 C C . PRO A 1 88 ? -7.326 17.770 14.400 1.00 37.78 88 PRO A C 1
ATOM 731 O O . PRO A 1 88 ? -6.532 18.533 14.959 1.00 37.78 88 PRO A O 1
ATOM 734 N N . ASN A 1 89 ? -8.316 18.223 13.628 1.00 37.09 89 ASN A N 1
ATOM 735 C CA . ASN A 1 89 ? -8.449 19.643 13.331 1.00 37.09 89 ASN A CA 1
ATOM 736 C C . ASN A 1 89 ? -8.896 20.416 14.594 1.00 37.09 89 ASN A C 1
ATOM 738 O O . ASN A 1 89 ? -10.009 20.280 15.102 1.00 37.09 89 ASN A O 1
ATOM 742 N N . LYS A 1 90 ? -7.966 21.237 15.086 1.00 37.28 90 LYS A N 1
ATOM 743 C CA . LYS A 1 90 ? -8.098 22.522 15.800 1.00 37.28 90 LYS A CA 1
ATOM 744 C C . LYS A 1 90 ? -8.803 22.662 17.153 1.00 37.28 90 LYS A C 1
ATOM 746 O O . LYS A 1 90 ? -8.460 23.621 17.834 1.00 37.28 90 LYS A O 1
ATOM 751 N N . ASN A 1 91 ? -9.687 21.772 17.608 1.00 37.69 91 ASN A N 1
ATOM 752 C CA . ASN A 1 91 ? -10.461 22.056 18.840 1.00 37.69 91 ASN A CA 1
ATOM 753 C C . ASN A 1 91 ? -10.271 21.091 20.022 1.00 37.69 91 ASN A C 1
ATOM 755 O O . ASN A 1 91 ? -10.828 21.345 21.085 1.00 37.69 91 ASN A O 1
ATOM 759 N N . ILE A 1 92 ? -9.467 20.028 19.893 1.00 39.50 92 ILE A N 1
ATOM 760 C CA . ILE A 1 92 ? -9.175 19.106 21.018 1.00 39.50 92 ILE A CA 1
ATOM 761 C C . ILE A 1 92 ? -7.736 19.279 21.556 1.00 39.50 92 ILE A C 1
ATOM 763 O O . ILE A 1 92 ? -7.411 18.796 22.636 1.00 39.50 92 ILE A O 1
ATOM 767 N N . LEU A 1 93 ? -6.889 20.055 20.867 1.00 36.19 93 LEU A N 1
ATOM 768 C CA . LEU A 1 93 ? -5.526 20.402 21.293 1.00 36.19 93 LEU A CA 1
ATOM 769 C C . LEU A 1 93 ? -5.228 21.883 20.991 1.00 36.19 93 LEU A C 1
ATOM 771 O O . LEU A 1 93 ? -4.481 22.196 20.069 1.00 36.19 93 LEU A O 1
ATOM 775 N N . ASN A 1 94 ? -5.821 22.818 21.736 1.00 35.22 94 ASN A N 1
ATOM 776 C CA . ASN A 1 94 ? -5.386 24.218 21.681 1.00 35.22 94 ASN A CA 1
ATOM 777 C C . ASN A 1 94 ? -4.342 24.466 22.784 1.00 35.22 94 ASN A C 1
ATOM 779 O O . ASN A 1 94 ? -4.708 24.558 23.958 1.00 35.22 94 ASN A O 1
ATOM 783 N N . PRO A 1 95 ? -3.044 24.437 22.419 1.00 35.53 95 PRO A N 1
ATOM 784 C CA . PRO A 1 95 ? -2.272 25.687 22.375 1.00 35.53 95 PRO A CA 1
ATOM 785 C C . PRO A 1 95 ? -1.477 25.961 21.072 1.00 35.53 95 PRO A C 1
ATOM 787 O O . PRO A 1 95 ? -0.809 26.987 20.993 1.00 35.53 95 PRO A O 1
ATOM 790 N N . TYR A 1 96 ? -1.536 25.118 20.030 1.00 40.78 96 TYR A N 1
ATOM 791 C CA . TYR A 1 96 ? -0.693 25.263 18.817 1.00 40.78 96 TYR A CA 1
ATOM 792 C C . TYR A 1 96 ? -1.432 25.783 17.574 1.00 40.78 96 TYR A C 1
ATOM 794 O O . TYR A 1 96 ? -1.132 25.389 16.451 1.00 40.78 96 TYR A O 1
ATOM 802 N N . VAL A 1 97 ? -2.404 26.683 17.738 1.00 38.94 97 VAL A N 1
ATOM 803 C CA . VAL A 1 97 ? -3.319 27.110 16.656 1.00 38.94 97 VAL A CA 1
ATOM 804 C C . VAL A 1 97 ? -2.640 27.772 15.437 1.00 38.94 97 VAL A C 1
ATOM 806 O O . VAL A 1 97 ? -3.314 27.953 14.430 1.00 38.94 97 VAL A O 1
ATOM 809 N N . ASN A 1 98 ? -1.323 28.022 15.437 1.00 41.81 98 ASN A N 1
ATOM 810 C CA . ASN A 1 98 ? -0.587 28.558 14.278 1.00 41.81 98 ASN A CA 1
ATOM 811 C C . ASN A 1 98 ? 0.790 27.900 13.993 1.00 41.81 98 ASN A C 1
ATOM 813 O O . ASN A 1 98 ? 1.566 28.465 13.227 1.00 41.81 98 ASN A O 1
ATOM 817 N N . GLY A 1 99 ? 1.128 26.751 14.595 1.00 50.03 99 GLY A N 1
ATOM 818 C CA . GLY A 1 99 ? 2.413 26.067 14.356 1.00 50.03 99 GLY A CA 1
ATOM 819 C C . GLY A 1 99 ? 2.266 24.822 13.476 1.00 50.03 99 GLY A C 1
ATOM 820 O O . GLY A 1 99 ? 1.342 24.036 13.678 1.00 50.03 99 GLY A O 1
ATOM 821 N N . GLU A 1 100 ? 3.167 24.616 12.512 1.00 64.19 100 GLU A N 1
ATOM 822 C CA . GLU A 1 100 ? 3.282 23.323 11.827 1.00 64.19 100 GLU A CA 1
ATOM 823 C C . GLU A 1 100 ? 3.805 22.269 12.817 1.00 64.19 100 GLU A C 1
ATOM 825 O O . GLU A 1 100 ? 4.834 22.482 13.452 1.00 64.19 100 GLU A O 1
ATOM 830 N N . LEU A 1 101 ? 3.106 21.134 12.958 1.00 71.12 101 LEU A N 1
ATOM 831 C CA . LEU A 1 101 ? 3.604 20.012 13.761 1.00 71.12 101 LEU A CA 1
ATOM 832 C C . LEU A 1 101 ? 4.920 19.484 13.185 1.00 71.12 101 LEU A C 1
ATOM 834 O O . LEU A 1 101 ? 5.024 19.285 11.964 1.00 71.12 101 LEU A O 1
ATOM 838 N N . SER A 1 102 ? 5.863 19.164 14.072 1.00 83.50 102 SER A N 1
ATOM 839 C CA . SER A 1 102 ? 7.057 18.390 13.727 1.00 83.50 102 SER A CA 1
ATOM 840 C C . SER A 1 102 ? 6.684 17.002 13.194 1.00 83.50 102 SER A C 1
ATOM 842 O O . SER A 1 102 ? 5.574 16.500 13.400 1.00 83.50 102 SER A O 1
ATOM 844 N N . TYR A 1 103 ? 7.618 16.357 12.497 1.00 84.88 103 TYR A N 1
ATOM 845 C CA . TYR A 1 103 ? 7.416 15.009 11.964 1.00 84.88 103 TYR A CA 1
ATOM 846 C C . TYR A 1 103 ? 7.087 13.994 13.075 1.00 84.88 103 TYR A C 1
ATOM 848 O O . TYR A 1 103 ? 6.169 13.185 12.953 1.00 84.88 103 TYR A O 1
ATOM 856 N N . GLU A 1 104 ? 7.774 14.091 14.206 1.00 84.75 104 GLU A N 1
ATOM 857 C CA . GLU A 1 104 ? 7.601 13.248 15.383 1.00 84.75 104 GLU A CA 1
ATOM 858 C C . GLU A 1 104 ? 6.224 13.450 16.018 1.00 84.75 104 GLU A C 1
ATOM 860 O O . GLU A 1 104 ? 5.564 12.477 16.382 1.00 84.75 104 GLU A O 1
ATOM 865 N N . GLU A 1 105 ? 5.749 14.693 16.102 1.00 81.12 105 GLU A N 1
ATOM 866 C CA . GLU A 1 105 ? 4.392 14.985 16.569 1.00 81.12 105 GLU A CA 1
ATOM 867 C C . GLU A 1 105 ? 3.334 14.431 15.613 1.00 81.12 105 GLU A C 1
ATOM 869 O O . GLU A 1 105 ? 2.319 13.906 16.071 1.00 81.12 105 GLU A O 1
ATOM 874 N N . ARG A 1 106 ? 3.568 14.470 14.296 1.00 83.06 106 ARG A N 1
ATOM 875 C CA . ARG A 1 106 ? 2.662 13.846 13.315 1.00 83.06 106 ARG A CA 1
ATOM 876 C C . ARG A 1 106 ? 2.588 12.338 13.500 1.00 83.06 106 ARG A C 1
ATOM 878 O O . ARG A 1 106 ? 1.493 11.796 13.474 1.00 83.06 106 ARG A O 1
ATOM 885 N N . LEU A 1 107 ? 3.704 11.668 13.774 1.00 82.31 107 LEU A N 1
ATOM 886 C CA . LEU A 1 107 ? 3.696 10.237 14.093 1.00 82.31 107 LEU A CA 1
ATOM 887 C C . LEU A 1 107 ? 2.939 9.935 15.394 1.00 82.31 107 LEU A C 1
ATOM 889 O O . LEU A 1 107 ? 2.269 8.916 15.497 1.00 82.31 107 LEU A O 1
ATOM 893 N N . ILE A 1 108 ? 3.018 10.802 16.402 1.00 75.50 108 ILE A N 1
ATOM 894 C CA . ILE A 1 108 ? 2.364 10.555 17.697 1.00 75.50 108 ILE A CA 1
ATOM 895 C C . ILE A 1 108 ? 0.859 10.854 17.645 1.00 75.50 108 ILE A C 1
ATOM 897 O O . ILE A 1 108 ? 0.060 10.119 18.235 1.00 75.50 108 ILE A O 1
ATOM 901 N N . TYR A 1 109 ? 0.473 11.945 16.983 1.00 70.81 109 TYR A N 1
ATOM 902 C CA . TYR A 1 109 ? -0.883 12.499 17.041 1.00 70.81 109 TYR A CA 1
ATOM 903 C C . TYR A 1 109 ? -1.675 12.347 15.747 1.00 70.81 109 TYR A C 1
ATOM 905 O O . TYR A 1 109 ? -2.905 12.417 15.775 1.00 70.81 109 TYR A O 1
ATOM 913 N N . GLY A 1 110 ? -0.993 12.174 14.621 1.00 68.00 110 GLY A N 1
ATOM 914 C CA . GLY A 1 110 ? -1.621 12.028 13.322 1.00 68.00 110 GLY A CA 1
ATOM 915 C C . GLY A 1 110 ? -2.365 10.704 13.214 1.00 68.00 110 GLY A C 1
ATOM 916 O O . GLY A 1 110 ? -1.885 9.649 13.639 1.00 68.00 110 GLY A O 1
ATOM 917 N N . LYS A 1 111 ? -3.571 10.762 12.649 1.00 67.25 111 LYS A N 1
ATOM 918 C CA . LYS A 1 111 ? -4.421 9.591 12.455 1.00 67.25 111 LYS A CA 1
ATOM 919 C C . LYS A 1 111 ? -5.046 9.614 11.063 1.00 67.25 111 LYS A C 1
ATOM 921 O O . LYS A 1 111 ? -5.349 10.665 10.514 1.00 67.25 111 LYS A O 1
ATOM 926 N N . SER A 1 112 ? -5.243 8.420 10.519 1.00 65.31 112 SER A N 1
ATOM 927 C CA . SER A 1 112 ? -6.102 8.196 9.357 1.00 65.31 112 SER A CA 1
ATOM 928 C C . SER A 1 112 ? -7.381 7.560 9.875 1.00 65.31 112 SER A C 1
ATOM 930 O O . SER A 1 112 ? -7.301 6.620 10.678 1.00 65.31 112 SER A O 1
ATOM 932 N N . TYR A 1 113 ? -8.535 8.105 9.492 1.00 63.31 113 TYR A N 1
ATOM 933 C CA . TYR A 1 113 ? -9.831 7.610 9.960 1.00 63.31 113 TYR A CA 1
ATOM 934 C C . TYR A 1 113 ? -10.320 6.385 9.191 1.00 63.31 113 TYR A C 1
ATOM 936 O O . TYR A 1 113 ? -11.158 5.642 9.708 1.00 63.31 113 TYR A O 1
ATOM 944 N N . PHE A 1 114 ? -9.800 6.164 7.986 1.00 69.69 114 PHE A N 1
ATOM 945 C CA . PHE A 1 114 ? -10.123 5.001 7.178 1.00 69.69 114 PHE A CA 1
ATOM 946 C C . PHE A 1 114 ? -9.001 4.702 6.190 1.00 69.69 114 PHE A C 1
ATOM 948 O O . PHE A 1 114 ? -8.659 5.561 5.381 1.00 69.69 114 PHE A O 1
ATOM 955 N N . GLU A 1 115 ? -8.505 3.472 6.205 1.00 79.19 115 GLU A N 1
ATOM 956 C CA . GLU A 1 115 ? -7.644 2.910 5.170 1.00 79.19 115 GLU A CA 1
ATOM 957 C C . GLU A 1 115 ? -8.331 1.681 4.579 1.00 79.19 115 GLU A C 1
ATOM 959 O O . GLU A 1 115 ? -8.694 0.748 5.302 1.00 79.19 115 GLU A O 1
ATOM 964 N N . SER A 1 116 ? -8.485 1.648 3.261 1.00 82.31 116 SER A N 1
ATOM 965 C CA . SER A 1 116 ? -8.987 0.463 2.571 1.00 82.31 116 SER A CA 1
ATOM 966 C C . SER A 1 116 ? -8.199 0.163 1.317 1.00 82.31 116 SER A C 1
ATOM 968 O O . SER A 1 116 ? -7.660 1.070 0.686 1.00 82.31 116 SER A O 1
ATOM 970 N N . ILE A 1 117 ? -8.187 -1.109 0.928 1.00 86.31 117 ILE A N 1
ATOM 971 C CA . ILE A 1 117 ? -7.712 -1.542 -0.385 1.00 86.31 117 ILE A CA 1
ATOM 972 C C . ILE A 1 117 ? -8.904 -2.133 -1.119 1.00 86.31 117 ILE A C 1
ATOM 974 O O . ILE A 1 117 ? -9.397 -3.207 -0.786 1.00 86.31 117 ILE A O 1
ATOM 978 N N . SER A 1 118 ? -9.390 -1.386 -2.103 1.00 84.06 118 SER A N 1
ATOM 979 C CA . SER A 1 118 ? -10.589 -1.733 -2.853 1.00 84.06 118 SER A CA 1
ATOM 980 C C . SER A 1 118 ? -10.237 -2.354 -4.202 1.00 84.06 118 SER A C 1
ATOM 982 O O . SER A 1 118 ? -9.363 -1.861 -4.922 1.00 84.06 118 SER A O 1
ATOM 984 N N . VAL A 1 119 ? -10.952 -3.412 -4.560 1.00 84.50 119 VAL A N 1
ATOM 985 C CA . VAL A 1 119 ? -10.825 -4.192 -5.790 1.00 84.50 119 VAL A CA 1
ATOM 986 C C . VAL A 1 119 ? -12.063 -3.947 -6.638 1.00 84.50 119 VAL A C 1
ATOM 988 O O . VAL A 1 119 ? -13.178 -3.995 -6.132 1.00 84.50 119 VAL A O 1
ATOM 991 N N . ASN A 1 120 ? -11.884 -3.696 -7.932 1.00 82.94 120 ASN A N 1
ATOM 992 C CA . ASN A 1 120 ? -13.021 -3.524 -8.830 1.00 82.94 120 ASN A CA 1
ATOM 993 C C . ASN A 1 120 ? -13.731 -4.864 -9.081 1.00 82.94 120 ASN A C 1
ATOM 995 O O . ASN A 1 120 ? -13.235 -5.710 -9.832 1.00 82.94 120 ASN A O 1
ATOM 999 N N . GLU A 1 121 ? -14.910 -5.016 -8.490 1.00 82.31 121 GLU A N 1
ATOM 1000 C CA . GLU A 1 121 ? -15.766 -6.202 -8.546 1.00 82.31 121 GLU A CA 1
ATOM 1001 C C . GLU A 1 121 ? -16.248 -6.561 -9.965 1.00 82.31 121 GLU A C 1
ATOM 1003 O O . GLU A 1 121 ? -16.569 -7.712 -10.248 1.00 82.31 121 GLU A O 1
ATOM 1008 N N . LEU A 1 122 ? -16.219 -5.620 -10.915 1.00 84.19 122 LEU A N 1
ATOM 1009 C CA . LEU A 1 122 ? -16.646 -5.855 -12.302 1.00 84.19 122 LEU A CA 1
ATOM 1010 C C . LEU A 1 122 ? -15.575 -6.544 -13.170 1.00 84.19 122 LEU A C 1
ATOM 1012 O O . LEU A 1 122 ? -15.809 -6.826 -14.356 1.00 84.19 122 LEU A O 1
ATOM 1016 N N . LEU A 1 123 ? -14.370 -6.773 -12.640 1.00 83.62 123 LEU A N 1
ATOM 1017 C CA . LEU A 1 123 ? -13.266 -7.384 -13.377 1.00 83.62 123 LEU A CA 1
ATOM 1018 C C . LEU A 1 123 ? -13.195 -8.892 -13.138 1.00 83.62 123 LEU A C 1
ATOM 1020 O O . LEU A 1 123 ? -13.003 -9.358 -12.026 1.00 83.62 123 LEU A O 1
ATOM 1024 N N . SER A 1 124 ? -13.215 -9.655 -14.229 1.00 90.31 124 SER A N 1
ATOM 1025 C CA . SER A 1 124 ? -12.790 -11.058 -14.213 1.00 90.31 124 SER A CA 1
ATOM 1026 C C . SER A 1 124 ? -11.270 -11.166 -14.082 1.00 90.31 124 SER A C 1
ATOM 1028 O O . SER A 1 124 ? -10.549 -10.336 -14.658 1.00 90.31 124 SER A O 1
ATOM 1030 N N . TYR A 1 125 ? -10.786 -12.262 -13.501 1.00 92.06 125 TYR A N 1
ATOM 1031 C CA . TYR A 1 125 ? -9.360 -12.556 -13.341 1.00 92.06 125 TYR A CA 1
ATOM 1032 C C . TYR A 1 125 ? -8.544 -12.365 -14.630 1.00 92.06 125 TYR A C 1
ATOM 1034 O O . TYR A 1 125 ? -7.541 -11.652 -14.643 1.00 92.06 125 TYR A O 1
ATOM 1042 N N . SER A 1 126 ? -9.010 -12.924 -15.753 1.00 92.44 126 SER A N 1
ATOM 1043 C CA . SER A 1 126 ? -8.310 -12.851 -17.046 1.00 92.44 126 SER A CA 1
ATOM 1044 C C . SER A 1 126 ? -8.109 -11.411 -17.535 1.00 92.44 126 SER A C 1
ATOM 1046 O O . SER A 1 126 ? -7.011 -11.040 -17.951 1.00 92.44 126 SER A O 1
ATOM 1048 N N . LYS A 1 127 ? -9.153 -10.577 -17.443 1.00 89.62 127 LYS A N 1
ATOM 1049 C CA . LYS A 1 127 ? -9.101 -9.152 -17.806 1.00 89.62 127 LYS A CA 1
ATOM 1050 C C . LYS A 1 127 ? -8.143 -8.378 -16.908 1.00 89.62 127 LYS A C 1
ATOM 1052 O O . LYS A 1 127 ? -7.372 -7.567 -17.421 1.00 89.62 127 LYS A O 1
ATOM 1057 N N . LEU A 1 128 ? -8.201 -8.597 -15.593 1.00 87.88 128 LEU A N 1
ATOM 1058 C CA . LEU A 1 128 ? -7.314 -7.927 -14.644 1.00 87.88 128 LEU A CA 1
ATOM 1059 C C . LEU A 1 128 ? -5.853 -8.303 -14.916 1.00 87.88 128 LEU A C 1
ATOM 1061 O O . LEU A 1 128 ? -5.022 -7.420 -15.125 1.00 87.88 128 LEU A O 1
ATOM 1065 N N . TYR A 1 129 ? -5.562 -9.599 -15.006 1.00 89.62 129 TYR A N 1
ATOM 1066 C CA . TYR A 1 129 ? -4.219 -10.103 -15.273 1.00 89.62 129 TYR A CA 1
ATOM 1067 C C . TYR A 1 129 ? -3.650 -9.550 -16.586 1.00 89.62 129 TYR A C 1
ATOM 1069 O O . TYR A 1 129 ? -2.541 -9.017 -16.612 1.00 89.62 129 TYR A O 1
ATOM 1077 N N . GLN A 1 130 ? -4.433 -9.579 -17.671 1.00 90.56 130 GLN A N 1
ATOM 1078 C CA . GLN A 1 130 ? -4.015 -9.034 -18.965 1.00 90.56 130 GLN A CA 1
ATOM 1079 C C . GLN A 1 130 ? -3.642 -7.548 -18.871 1.00 90.56 130 GLN A C 1
ATOM 1081 O O . GLN A 1 130 ? -2.673 -7.104 -19.494 1.00 90.56 130 GLN A O 1
ATOM 1086 N N . LYS A 1 131 ? -4.402 -6.765 -18.101 1.00 87.81 131 LYS A N 1
ATOM 1087 C CA . LYS A 1 131 ? -4.141 -5.336 -17.897 1.00 87.81 131 LYS A CA 1
ATOM 1088 C C . LYS A 1 131 ? -2.873 -5.097 -17.087 1.00 87.81 131 LYS A C 1
ATOM 1090 O O . LYS A 1 131 ? -2.075 -4.258 -17.499 1.00 87.81 131 LYS A O 1
ATOM 1095 N N . ILE A 1 132 ? -2.671 -5.847 -16.003 1.00 89.88 132 ILE A N 1
ATOM 1096 C CA . ILE A 1 132 ? -1.448 -5.789 -15.190 1.00 89.88 132 ILE A CA 1
ATOM 1097 C C . ILE A 1 132 ? -0.230 -6.111 -16.062 1.00 89.88 132 ILE A C 1
ATOM 1099 O O . ILE A 1 132 ? 0.698 -5.309 -16.164 1.00 89.88 132 ILE A O 1
ATOM 1103 N N . TYR A 1 133 ? -0.285 -7.230 -16.783 1.00 89.56 133 TYR A N 1
ATOM 1104 C CA . TYR A 1 133 ? 0.788 -7.666 -17.671 1.00 89.56 133 TYR A CA 1
ATOM 1105 C C . TYR A 1 133 ? 1.097 -6.638 -18.769 1.00 89.56 133 TYR A C 1
ATOM 1107 O O . TYR A 1 133 ? 2.256 -6.308 -19.019 1.00 89.56 133 TYR A O 1
ATOM 1115 N N . THR A 1 134 ? 0.060 -6.080 -19.403 1.00 89.50 134 THR A N 1
ATOM 1116 C CA . THR A 1 134 ? 0.216 -5.036 -20.431 1.00 89.50 134 THR A CA 1
ATOM 1117 C C . THR A 1 134 ? 0.814 -3.752 -19.855 1.00 89.50 134 THR A C 1
ATOM 1119 O O . THR A 1 134 ? 1.584 -3.072 -20.532 1.00 89.50 134 THR A O 1
ATOM 1122 N N . GLY A 1 135 ? 0.461 -3.401 -18.616 1.00 87.62 135 GLY A N 1
ATOM 1123 C CA . GLY A 1 135 ? 1.040 -2.267 -17.905 1.00 87.62 135 GLY A CA 1
ATOM 1124 C C . GLY A 1 135 ? 2.536 -2.444 -17.685 1.00 87.62 135 GLY A C 1
ATOM 1125 O O . GLY A 1 135 ? 3.314 -1.575 -18.085 1.00 87.62 135 GLY A O 1
ATOM 1126 N N . LYS A 1 136 ? 2.947 -3.599 -17.150 1.00 89.06 136 LYS A N 1
ATOM 1127 C CA . LYS A 1 136 ? 4.365 -3.930 -16.958 1.00 89.06 136 LYS A CA 1
ATOM 1128 C C . LYS A 1 136 ? 5.143 -3.927 -18.269 1.00 89.06 136 LYS A C 1
ATOM 1130 O O . LYS A 1 136 ? 6.191 -3.293 -18.352 1.00 89.06 136 LYS A O 1
ATOM 1135 N N . SER A 1 137 ? 4.645 -4.616 -19.298 1.00 89.19 137 SER A N 1
ATOM 1136 C CA . SER A 1 137 ? 5.369 -4.772 -20.570 1.00 89.19 137 SER A CA 1
ATOM 1137 C C . SER A 1 137 ? 5.585 -3.446 -21.302 1.00 89.19 137 SER A C 1
ATOM 1139 O O . SER A 1 137 ? 6.559 -3.293 -22.033 1.00 89.19 137 SER A O 1
ATOM 1141 N N . LYS A 1 138 ? 4.714 -2.461 -21.059 1.00 89.44 138 LYS A N 1
ATOM 1142 C CA . LYS A 1 138 ? 4.832 -1.090 -21.570 1.00 89.44 138 LYS A CA 1
ATOM 1143 C C . LYS A 1 138 ? 5.552 -0.133 -20.613 1.00 89.44 138 LYS A C 1
ATOM 1145 O O . LYS A 1 138 ? 5.513 1.072 -20.840 1.00 89.44 138 LYS A O 1
ATOM 1150 N N . ASN A 1 139 ? 6.180 -0.645 -19.552 1.00 87.94 139 ASN A N 1
ATOM 1151 C CA . ASN A 1 139 ? 6.846 0.140 -18.509 1.00 87.94 139 ASN A CA 1
ATOM 1152 C C . ASN A 1 139 ? 5.932 1.204 -17.861 1.00 87.94 139 ASN A C 1
ATOM 1154 O O . ASN A 1 139 ? 6.384 2.284 -17.477 1.00 87.94 139 ASN A O 1
ATOM 1158 N N . ILE A 1 140 ? 4.627 0.925 -17.762 1.00 87.38 140 ILE A N 1
ATOM 1159 C CA . ILE A 1 140 ? 3.672 1.843 -17.135 1.00 87.38 140 ILE A CA 1
ATOM 1160 C C . ILE A 1 140 ? 3.866 1.808 -15.619 1.00 87.38 140 ILE A C 1
ATOM 1162 O O . ILE A 1 140 ? 4.092 2.865 -15.048 1.00 87.38 140 ILE A O 1
ATOM 1166 N N . PHE A 1 141 ? 3.840 0.627 -14.994 1.00 87.56 141 PHE A N 1
ATOM 1167 C CA . PHE A 1 141 ? 4.067 0.417 -13.556 1.00 87.56 141 PHE A CA 1
ATOM 1168 C C . PHE A 1 141 ? 4.890 -0.857 -13.297 1.00 87.56 141 PHE A C 1
ATOM 1170 O O . PHE A 1 141 ? 5.067 -1.689 -14.191 1.00 87.56 141 PHE A O 1
ATOM 1177 N N . ASN A 1 142 ? 5.408 -1.009 -12.078 1.00 88.19 142 ASN A N 1
ATOM 1178 C CA . ASN A 1 142 ? 6.329 -2.080 -11.697 1.00 88.19 142 ASN A CA 1
ATOM 1179 C C . ASN A 1 142 ? 5.645 -3.421 -11.418 1.00 88.19 142 ASN A C 1
ATOM 1181 O O . ASN A 1 142 ? 6.275 -4.462 -11.625 1.00 88.19 142 ASN A O 1
ATOM 1185 N N . ALA A 1 143 ? 4.388 -3.413 -10.974 1.00 89.44 143 ALA A N 1
ATOM 1186 C CA . ALA A 1 143 ? 3.621 -4.626 -10.705 1.00 89.44 143 ALA A CA 1
ATOM 1187 C C . ALA A 1 143 ? 3.376 -5.460 -11.979 1.00 89.44 143 ALA A C 1
ATOM 1189 O O . ALA A 1 143 ? 3.075 -4.919 -13.040 1.00 89.44 143 ALA A O 1
ATOM 1190 N N . TYR A 1 144 ? 3.468 -6.788 -11.871 1.00 89.88 144 TYR A N 1
ATOM 1191 C CA . TYR A 1 144 ? 3.209 -7.739 -12.971 1.00 89.88 144 TYR A CA 1
ATOM 1192 C C . TYR A 1 144 ? 2.235 -8.868 -12.601 1.00 89.88 144 TYR A C 1
ATOM 1194 O O . TYR A 1 144 ? 1.926 -9.718 -13.432 1.00 89.88 144 TYR A O 1
ATOM 1202 N N . ASN A 1 145 ? 1.733 -8.865 -11.370 1.00 91.75 145 ASN A N 1
ATOM 1203 C CA . ASN A 1 145 ? 0.693 -9.750 -10.853 1.00 91.75 145 ASN A CA 1
ATOM 1204 C C . ASN A 1 145 ? -0.150 -8.991 -9.810 1.00 91.75 145 ASN A C 1
ATOM 1206 O O . ASN A 1 145 ? 0.169 -7.848 -9.469 1.00 91.75 145 ASN A O 1
ATOM 1210 N N . ILE A 1 146 ? -1.223 -9.611 -9.312 1.00 91.81 146 ILE A N 1
ATOM 1211 C CA . ILE A 1 146 ? -2.123 -8.996 -8.321 1.00 91.81 146 ILE A CA 1
ATOM 1212 C C . ILE A 1 146 ? -1.369 -8.701 -7.021 1.00 91.81 146 ILE A C 1
ATOM 1214 O O . ILE A 1 146 ? -1.519 -7.621 -6.459 1.00 91.81 146 ILE A O 1
ATOM 1218 N N . LYS A 1 147 ? -0.473 -9.601 -6.602 1.00 94.31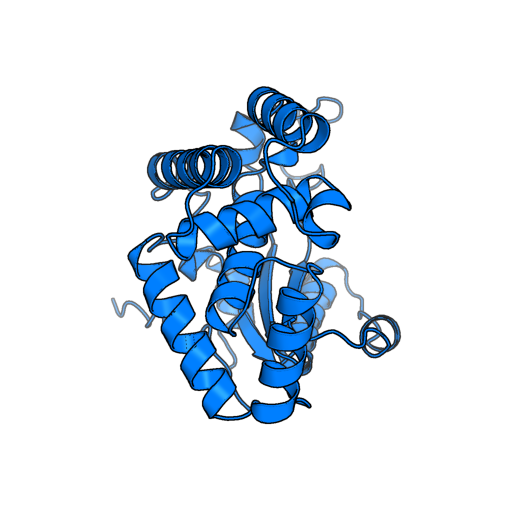 147 LYS A N 1
ATOM 1219 C CA . LYS A 1 147 ? 0.397 -9.410 -5.433 1.00 94.31 147 LYS A CA 1
ATOM 1220 C C . LYS A 1 147 ? 1.198 -8.105 -5.485 1.00 94.31 147 LYS A C 1
ATOM 1222 O O . LYS A 1 147 ? 1.203 -7.349 -4.520 1.00 94.31 147 LYS A O 1
ATOM 1227 N N . GLY A 1 148 ? 1.835 -7.806 -6.615 1.00 93.88 148 GLY A N 1
ATOM 1228 C CA . GLY A 1 148 ? 2.568 -6.558 -6.810 1.00 93.88 148 GLY A CA 1
ATOM 1229 C C . GLY A 1 148 ? 1.661 -5.329 -6.733 1.00 93.88 148 GLY A C 1
ATOM 1230 O O . GLY A 1 148 ? 2.067 -4.315 -6.179 1.00 93.88 148 GLY A O 1
ATOM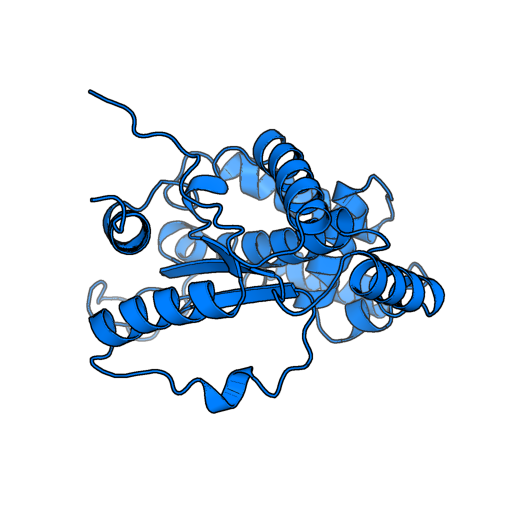 1231 N N . VAL A 1 149 ? 0.422 -5.427 -7.226 1.00 92.69 149 VAL A N 1
ATOM 1232 C CA . VAL A 1 149 ? -0.568 -4.347 -7.083 1.00 92.69 149 VAL A CA 1
ATOM 1233 C C . VAL A 1 149 ? -0.942 -4.153 -5.612 1.00 92.69 149 VAL A C 1
ATOM 1235 O O . VAL A 1 149 ? -0.913 -3.029 -5.129 1.00 92.69 149 VAL A O 1
ATOM 1238 N N . VAL A 1 150 ? -1.194 -5.229 -4.862 1.00 94.00 150 VAL A N 1
ATOM 1239 C CA . VAL A 1 150 ? -1.448 -5.144 -3.411 1.00 94.00 150 VAL A CA 1
ATOM 1240 C C . VAL A 1 150 ? -0.271 -4.491 -2.683 1.00 94.00 150 VAL A C 1
ATOM 1242 O O . VAL A 1 150 ? -0.480 -3.625 -1.839 1.00 94.00 150 VAL A O 1
ATOM 1245 N N . PHE A 1 151 ? 0.970 -4.849 -3.019 1.00 96.00 151 PHE A N 1
ATOM 1246 C CA . PHE A 1 151 ? 2.150 -4.238 -2.403 1.00 96.00 151 PHE A CA 1
ATOM 1247 C C . PHE A 1 151 ? 2.296 -2.751 -2.732 1.00 96.00 151 PHE A C 1
ATOM 1249 O O . PHE A 1 151 ? 2.692 -1.990 -1.850 1.00 96.00 151 PHE A O 1
ATOM 1256 N N . HIS A 1 152 ? 1.949 -2.332 -3.951 1.00 93.88 152 HIS A N 1
ATOM 1257 C CA . HIS A 1 152 ? 1.884 -0.918 -4.319 1.00 93.88 152 HIS A CA 1
ATOM 1258 C C . HIS A 1 152 ? 0.920 -0.176 -3.395 1.00 93.88 152 HIS A C 1
ATOM 1260 O O . HIS A 1 152 ? 1.301 0.811 -2.763 1.00 93.88 152 HIS A O 1
ATOM 1266 N N . GLU A 1 153 ? -0.293 -0.706 -3.235 1.00 91.69 153 GLU A N 1
ATOM 1267 C CA . GLU A 1 153 ? -1.289 -0.068 -2.384 1.00 91.69 153 GLU A CA 1
ATOM 1268 C C . GLU A 1 153 ? -0.861 -0.062 -0.894 1.00 91.69 153 GLU A C 1
ATOM 1270 O O . GLU A 1 153 ? -0.972 0.930 -0.173 1.00 91.69 153 GLU A O 1
ATOM 1275 N N . VAL A 1 154 ? -0.260 -1.144 -0.404 1.00 94.56 154 VAL A N 1
ATOM 1276 C CA . VAL A 1 154 ? 0.292 -1.173 0.961 1.00 94.56 154 VAL A CA 1
ATOM 1277 C C . VAL A 1 154 ? 1.415 -0.143 1.146 1.00 94.56 154 VAL A C 1
ATOM 1279 O O . VAL A 1 154 ? 1.543 0.427 2.231 1.00 94.56 154 VAL A O 1
ATOM 1282 N N . GLY A 1 155 ? 2.201 0.136 0.103 1.00 95.00 155 GLY A N 1
ATOM 1283 C CA . GLY A 1 155 ? 3.226 1.180 0.115 1.00 95.00 155 GLY A CA 1
ATOM 1284 C C . GLY A 1 155 ? 2.649 2.569 0.379 1.00 95.00 155 GLY A C 1
ATOM 1285 O O . GLY A 1 155 ? 3.177 3.301 1.217 1.00 95.00 155 GLY A O 1
ATOM 1286 N N . HIS A 1 156 ? 1.531 2.902 -0.263 1.00 91.31 156 HIS A N 1
ATOM 1287 C CA . HIS A 1 156 ? 0.786 4.140 -0.010 1.00 91.31 156 HIS A CA 1
ATOM 1288 C C . HIS A 1 156 ? 0.215 4.192 1.413 1.00 91.31 156 HIS A C 1
ATOM 1290 O O . HIS A 1 156 ? 0.412 5.193 2.101 1.00 91.31 156 HIS A O 1
ATOM 1296 N N . ILE A 1 157 ? -0.411 3.113 1.904 1.00 90.62 157 ILE A N 1
ATOM 1297 C CA . ILE A 1 157 ? -0.935 3.059 3.285 1.00 90.62 157 ILE A CA 1
ATOM 1298 C C . ILE A 1 157 ? 0.190 3.291 4.297 1.00 90.62 157 ILE A C 1
ATOM 1300 O O . ILE A 1 157 ? 0.069 4.131 5.186 1.00 90.62 157 ILE A O 1
ATOM 1304 N N . LEU A 1 158 ? 1.312 2.581 4.167 1.00 93.94 158 LEU A N 1
ATOM 1305 C CA . LEU A 1 158 ? 2.451 2.755 5.070 1.00 93.94 158 LEU A CA 1
ATOM 1306 C C . LEU A 1 158 ? 3.051 4.160 4.963 1.00 93.94 158 LEU A C 1
ATOM 1308 O O . LEU A 1 158 ? 3.407 4.736 5.989 1.00 93.94 158 LEU A O 1
ATOM 1312 N N . SER A 1 159 ? 3.126 4.727 3.757 1.00 91.81 159 SER A N 1
ATOM 1313 C CA . SER A 1 159 ? 3.576 6.106 3.543 1.00 91.81 159 SER A CA 1
ATOM 1314 C C . SER A 1 159 ? 2.705 7.117 4.294 1.00 91.81 159 SER A C 1
ATOM 1316 O O . SER A 1 159 ? 3.232 7.997 4.980 1.00 91.81 159 SER A O 1
ATOM 1318 N N . ASN A 1 160 ? 1.381 6.938 4.238 1.00 86.00 160 ASN A N 1
ATOM 1319 C CA . ASN A 1 160 ? 0.408 7.772 4.941 1.00 86.00 160 ASN A CA 1
ATOM 1320 C C . ASN A 1 160 ? 0.521 7.623 6.460 1.00 86.00 160 ASN A C 1
ATOM 1322 O O . ASN A 1 160 ? 0.677 8.617 7.167 1.00 86.00 160 ASN A O 1
ATOM 1326 N N . LEU A 1 161 ? 0.494 6.386 6.965 1.00 86.75 161 LEU A N 1
ATOM 1327 C CA . LEU A 1 161 ? 0.557 6.096 8.402 1.00 86.75 161 LEU A CA 1
ATOM 1328 C C . LEU A 1 161 ? 1.857 6.587 9.048 1.00 86.75 161 LEU A C 1
ATOM 1330 O O . LEU A 1 161 ? 1.863 6.956 10.222 1.00 86.75 161 LEU A O 1
ATOM 1334 N N . LEU A 1 162 ? 2.950 6.594 8.285 1.00 91.25 162 LEU A N 1
ATOM 1335 C CA . LEU A 1 162 ? 4.263 7.053 8.729 1.00 91.25 162 LEU A CA 1
ATOM 1336 C C . LEU A 1 162 ? 4.547 8.515 8.358 1.00 91.25 162 LEU A C 1
ATOM 1338 O O . LEU A 1 162 ? 5.657 8.978 8.596 1.00 91.25 162 LEU A O 1
ATOM 1342 N N . PHE A 1 163 ? 3.583 9.247 7.788 1.00 87.56 163 PHE A N 1
ATOM 1343 C CA . PHE A 1 163 ? 3.716 10.664 7.425 1.00 87.56 163 PHE A CA 1
ATOM 1344 C C . PHE A 1 163 ? 4.975 10.983 6.600 1.00 87.56 163 PHE A C 1
ATOM 1346 O O . PHE A 1 163 ? 5.591 12.036 6.782 1.00 87.56 163 PHE A O 1
ATOM 1353 N N . LEU A 1 164 ? 5.376 10.089 5.689 1.00 91.06 164 LEU A N 1
ATOM 1354 C CA . LEU A 1 164 ? 6.676 10.180 5.007 1.00 91.06 164 LEU A CA 1
ATOM 1355 C C . LEU A 1 164 ? 6.855 11.471 4.202 1.00 91.06 164 LEU A C 1
ATOM 1357 O O . LEU A 1 164 ? 7.966 11.990 4.131 1.00 91.06 164 LEU A O 1
ATOM 1361 N N . SER A 1 165 ? 5.769 12.020 3.651 1.00 88.00 165 SER A N 1
ATOM 1362 C CA . SER A 1 165 ? 5.769 13.300 2.929 1.00 88.00 165 SER A CA 1
ATOM 1363 C C . SER A 1 165 ? 6.215 14.490 3.786 1.00 88.00 165 SER A C 1
ATOM 1365 O O . SER A 1 165 ? 6.659 15.499 3.244 1.00 88.00 165 SER A O 1
ATOM 1367 N N . TYR A 1 166 ? 6.146 14.365 5.114 1.00 86.00 166 TYR A N 1
ATOM 1368 C CA . TYR A 1 166 ? 6.593 15.370 6.079 1.00 86.00 166 TYR A CA 1
ATOM 1369 C C . TYR A 1 166 ? 7.999 15.098 6.629 1.00 86.00 166 TYR A C 1
ATOM 1371 O O . TYR A 1 166 ? 8.491 15.866 7.454 1.00 86.00 166 TYR A O 1
ATOM 1379 N N . ASN A 1 167 ? 8.663 14.022 6.199 1.00 90.50 167 ASN A N 1
ATOM 1380 C CA . ASN A 1 167 ? 10.046 13.756 6.568 1.00 90.50 167 ASN A CA 1
ATOM 1381 C C . ASN A 1 167 ? 11.003 14.364 5.532 1.00 90.50 167 ASN A C 1
ATOM 1383 O O . ASN A 1 167 ? 11.270 13.770 4.488 1.00 90.50 167 ASN A O 1
ATOM 1387 N N . GLU A 1 168 ? 11.550 15.542 5.833 1.00 91.31 168 GLU A N 1
ATOM 1388 C CA . GLU A 1 168 ? 12.401 16.299 4.902 1.00 91.31 168 GLU A CA 1
ATOM 1389 C C . GLU A 1 168 ? 13.623 15.501 4.422 1.00 91.31 168 GLU A C 1
ATOM 1391 O O . GLU A 1 168 ? 13.942 15.490 3.229 1.00 91.31 168 GLU A O 1
ATOM 1396 N N . HIS A 1 169 ? 14.288 14.778 5.329 1.00 94.88 169 HIS A N 1
ATOM 1397 C CA . HIS A 1 169 ? 15.456 13.970 4.979 1.00 94.88 169 HIS A CA 1
ATOM 1398 C C . HIS A 1 169 ? 15.097 12.842 4.001 1.00 94.88 169 HIS A C 1
ATOM 1400 O O . HIS A 1 169 ? 15.808 12.610 3.019 1.00 94.88 169 HIS A O 1
ATOM 1406 N N . PHE A 1 170 ? 13.993 12.141 4.248 1.00 96.69 170 PHE A N 1
ATOM 1407 C CA . PHE A 1 170 ? 13.498 11.092 3.363 1.00 96.69 170 PHE A CA 1
ATOM 1408 C C . PHE A 1 170 ? 13.106 11.650 1.994 1.00 96.69 170 PHE A C 1
ATOM 1410 O O . PHE A 1 170 ? 13.581 11.158 0.969 1.00 96.69 170 PHE A O 1
ATOM 1417 N N . MET A 1 171 ? 12.315 12.723 1.970 1.00 96.00 171 MET A N 1
ATOM 1418 C CA . MET A 1 171 ? 11.827 13.330 0.731 1.00 96.00 171 MET A CA 1
ATOM 1419 C C . MET A 1 171 ? 12.956 13.928 -0.112 1.00 96.00 171 MET A C 1
ATOM 1421 O O . MET A 1 171 ? 12.957 13.775 -1.332 1.00 96.00 171 MET A O 1
ATOM 1425 N N . THR A 1 172 ? 13.988 14.493 0.519 1.00 96.38 172 THR A N 1
ATOM 1426 C CA . THR A 1 172 ? 15.200 14.945 -0.184 1.00 96.38 172 THR A CA 1
ATOM 1427 C C . THR A 1 172 ? 15.884 13.792 -0.924 1.00 96.38 172 THR A C 1
ATOM 1429 O O . THR A 1 172 ? 16.318 13.942 -2.068 1.00 96.38 172 THR A O 1
ATOM 1432 N N . ASN A 1 173 ? 15.971 12.612 -0.305 1.00 96.69 173 ASN A N 1
ATOM 1433 C CA . ASN A 1 173 ? 16.549 11.436 -0.953 1.00 96.69 173 ASN A CA 1
ATOM 1434 C C . ASN A 1 173 ? 15.640 10.875 -2.056 1.00 96.69 173 ASN A C 1
ATOM 1436 O O . ASN A 1 173 ? 16.150 10.492 -3.110 1.00 96.69 173 ASN A O 1
ATOM 1440 N N . VAL A 1 174 ? 14.316 10.865 -1.856 1.00 96.19 174 VAL A N 1
ATOM 1441 C CA . VAL A 1 174 ? 13.332 10.507 -2.896 1.00 96.19 174 VAL A CA 1
ATOM 1442 C C . VAL A 1 174 ? 13.524 11.386 -4.134 1.00 96.19 174 VAL A C 1
ATOM 1444 O O . VAL A 1 174 ? 13.694 10.865 -5.237 1.00 96.19 174 VAL A O 1
ATOM 1447 N N . ASP A 1 175 ? 13.616 12.702 -3.952 1.00 94.56 175 ASP A N 1
ATOM 1448 C CA . ASP A 1 175 ? 13.841 13.657 -5.038 1.00 94.56 175 ASP A CA 1
ATOM 1449 C C . ASP A 1 175 ? 15.141 13.382 -5.803 1.00 94.56 175 ASP A C 1
ATOM 1451 O O . ASP A 1 175 ? 15.173 13.426 -7.038 1.00 94.56 175 ASP A O 1
ATOM 1455 N N . VAL A 1 176 ? 16.230 13.082 -5.088 1.00 94.25 176 VAL A N 1
ATOM 1456 C CA . VAL A 1 176 ? 17.516 12.726 -5.705 1.00 94.25 176 VAL A CA 1
ATOM 1457 C C . VAL A 1 176 ? 17.391 11.437 -6.516 1.00 94.25 176 VAL A C 1
ATOM 1459 O O . VAL A 1 176 ? 17.868 11.386 -7.655 1.00 94.25 176 VAL A O 1
ATOM 1462 N N . LEU A 1 177 ? 16.747 10.410 -5.959 1.00 94.00 177 LEU A N 1
ATOM 1463 C CA . LEU A 1 177 ? 16.540 9.120 -6.615 1.00 94.00 177 LEU A CA 1
ATOM 1464 C C . LEU A 1 177 ? 15.697 9.260 -7.886 1.00 94.00 177 LEU A C 1
ATOM 1466 O O . LEU A 1 177 ? 16.071 8.683 -8.911 1.00 94.00 177 LEU A O 1
ATOM 1470 N N . MET A 1 178 ? 14.623 10.054 -7.845 1.00 92.19 178 MET A N 1
ATOM 1471 C CA . MET A 1 178 ? 13.757 10.342 -8.994 1.00 92.19 178 MET A CA 1
ATOM 1472 C C . MET A 1 178 ? 14.498 11.112 -10.095 1.00 92.19 178 MET A C 1
ATOM 1474 O O . MET A 1 178 ? 14.433 10.732 -11.267 1.00 92.19 178 MET A O 1
ATOM 1478 N N . LYS A 1 179 ? 15.235 12.177 -9.739 1.00 88.06 179 LYS A N 1
ATOM 1479 C CA . LYS A 1 179 ? 15.940 13.047 -10.703 1.00 88.06 179 LYS A CA 1
ATOM 1480 C C . LYS A 1 179 ? 17.107 12.345 -11.385 1.00 88.06 179 LYS A C 1
ATOM 1482 O O . LYS A 1 179 ? 17.278 12.484 -12.594 1.00 88.06 179 LYS A O 1
ATOM 1487 N N . LYS A 1 180 ? 17.912 11.595 -10.628 1.00 82.00 180 LYS A N 1
ATOM 1488 C CA . LYS A 1 180 ? 19.127 10.959 -11.162 1.00 82.00 180 LYS A CA 1
ATOM 1489 C C . LYS A 1 180 ? 18.846 9.747 -12.043 1.00 82.00 180 LYS A C 1
ATOM 1491 O O . LYS A 1 180 ? 19.752 9.331 -12.754 1.00 82.00 180 LYS A O 1
ATOM 1496 N N . ARG A 1 181 ? 17.620 9.200 -12.016 1.00 76.75 181 ARG A N 1
ATOM 1497 C CA . ARG A 1 181 ? 17.194 8.070 -12.863 1.00 76.75 181 ARG A CA 1
ATOM 1498 C C . ARG A 1 181 ? 18.240 6.957 -12.914 1.00 76.75 181 ARG A C 1
ATOM 1500 O O . ARG A 1 181 ? 18.642 6.514 -13.983 1.00 76.75 181 ARG A O 1
ATOM 1507 N N . PHE A 1 182 ? 18.669 6.500 -11.736 1.00 67.44 182 PHE A N 1
ATOM 1508 C CA . PHE A 1 182 ? 19.665 5.430 -11.591 1.00 67.44 182 PHE A CA 1
ATOM 1509 C C . PHE A 1 182 ? 19.266 4.108 -12.279 1.00 67.44 182 PHE A C 1
ATOM 1511 O O . PHE A 1 182 ? 20.088 3.205 -12.394 1.00 67.44 182 PHE A O 1
ATOM 1518 N N . GLN A 1 183 ? 18.019 3.999 -12.741 1.00 70.75 183 GLN A N 1
ATOM 1519 C CA . GLN A 1 183 ? 17.486 2.919 -13.561 1.00 70.75 183 GLN A CA 1
ATOM 1520 C C . GLN A 1 183 ? 16.352 3.436 -14.460 1.00 70.75 183 GLN A C 1
ATOM 1522 O O . GLN A 1 183 ? 15.874 4.565 -14.305 1.00 70.75 183 GLN A O 1
ATOM 1527 N N . ASN A 1 184 ? 15.864 2.567 -15.348 1.00 81.12 184 ASN A N 1
ATOM 1528 C CA . ASN A 1 184 ? 14.647 2.823 -16.109 1.00 81.12 184 ASN A CA 1
ATOM 1529 C C . ASN A 1 184 ? 13.414 2.665 -15.205 1.00 81.12 184 ASN A C 1
ATOM 1531 O O . ASN A 1 184 ? 12.865 1.575 -15.059 1.00 81.12 184 ASN A O 1
ATOM 1535 N N . TYR A 1 185 ? 13.029 3.750 -14.541 1.00 88.25 185 TYR A N 1
ATOM 1536 C CA . TYR A 1 185 ? 11.818 3.804 -13.732 1.00 88.25 185 TYR A CA 1
ATOM 1537 C C . TYR A 1 185 ? 10.552 3.713 -14.597 1.00 88.25 185 TYR A C 1
ATOM 1539 O O . TYR A 1 185 ? 10.547 4.117 -15.764 1.00 88.25 185 TYR A O 1
ATOM 1547 N N . SER A 1 186 ? 9.467 3.198 -14.015 1.00 87.50 186 SER A N 1
ATOM 1548 C CA . SER A 1 186 ? 8.167 3.134 -14.681 1.00 87.50 186 SER A CA 1
ATOM 1549 C C . SER A 1 186 ? 7.621 4.544 -14.923 1.00 87.50 186 SER A C 1
ATOM 1551 O O . SER A 1 186 ? 7.877 5.462 -14.136 1.00 87.50 186 SER A O 1
ATOM 1553 N N . CYS A 1 187 ? 6.841 4.746 -15.986 1.00 85.81 187 CYS A N 1
ATOM 1554 C CA . CYS A 1 187 ? 6.221 6.048 -16.248 1.00 85.81 187 CYS A CA 1
ATOM 1555 C C . CYS A 1 187 ? 5.362 6.529 -15.068 1.00 85.81 187 CYS A C 1
ATOM 1557 O O . CYS A 1 187 ? 5.294 7.729 -14.806 1.00 85.81 187 CYS A O 1
ATOM 1559 N N . TYR A 1 188 ? 4.711 5.603 -14.362 1.00 82.62 188 TYR A N 1
ATOM 1560 C CA . TYR A 1 188 ? 3.848 5.899 -13.225 1.00 82.62 188 TYR A CA 1
ATOM 1561 C C . TYR A 1 188 ? 4.642 6.369 -12.001 1.00 82.62 188 TYR A C 1
ATOM 1563 O O . TYR A 1 188 ? 4.290 7.389 -11.416 1.00 82.62 188 TYR A O 1
ATOM 1571 N N . SER A 1 189 ? 5.773 5.722 -11.701 1.00 85.56 189 SER A N 1
ATOM 1572 C CA . SER A 1 189 ? 6.659 6.106 -10.590 1.00 85.56 189 SER A CA 1
ATOM 1573 C C . SER A 1 189 ? 7.226 7.526 -10.708 1.00 85.56 189 SER A C 1
ATOM 1575 O O . SER A 1 189 ? 7.586 8.130 -9.709 1.00 85.56 189 SER A O 1
ATOM 1577 N N . LEU A 1 190 ? 7.298 8.094 -11.914 1.00 88.75 190 LEU A N 1
ATOM 1578 C CA . LEU A 1 190 ? 7.813 9.449 -12.139 1.00 88.75 190 LEU A CA 1
ATOM 1579 C C . LEU A 1 190 ? 6.726 10.531 -12.131 1.00 88.75 190 LEU A C 1
ATOM 1581 O O . LEU A 1 190 ? 7.041 11.699 -12.361 1.00 88.75 190 LEU A O 1
ATOM 1585 N N . LYS A 1 191 ? 5.461 10.171 -11.884 1.00 87.56 191 LYS A N 1
ATOM 1586 C CA . LYS A 1 191 ? 4.358 11.140 -11.832 1.00 87.56 191 LYS A CA 1
ATOM 1587 C C . LYS A 1 191 ? 4.476 12.091 -10.650 1.00 87.56 191 LYS A C 1
ATOM 1589 O O . LYS A 1 191 ? 4.270 13.288 -10.817 1.00 87.56 191 LYS A O 1
ATOM 1594 N N . ASN A 1 192 ? 4.757 11.551 -9.470 1.00 88.12 192 ASN A N 1
ATOM 1595 C CA . ASN A 1 192 ? 4.931 12.300 -8.233 1.00 88.12 192 ASN A CA 1
ATOM 1596 C C . ASN A 1 192 ? 5.710 11.435 -7.212 1.00 88.12 192 ASN A C 1
ATOM 1598 O O . ASN A 1 192 ? 5.891 10.236 -7.444 1.00 88.12 192 ASN A O 1
ATOM 1602 N N . PRO A 1 193 ? 6.186 12.023 -6.100 1.00 92.69 193 PRO A N 1
ATOM 1603 C CA . PRO A 1 193 ? 6.926 11.284 -5.078 1.00 92.69 193 PRO A CA 1
ATOM 1604 C C . PRO A 1 193 ? 6.141 10.151 -4.404 1.00 92.69 193 PRO A C 1
ATOM 1606 O O . PRO A 1 193 ? 6.732 9.127 -4.081 1.00 92.69 193 PRO A O 1
ATOM 1609 N N . GLU A 1 194 ? 4.830 10.303 -4.210 1.00 91.00 194 GLU A N 1
ATOM 1610 C CA . GLU A 1 194 ? 3.982 9.285 -3.568 1.00 91.00 194 GLU A CA 1
ATOM 1611 C C . GLU A 1 194 ? 3.961 7.996 -4.399 1.00 91.00 194 GLU A C 1
ATOM 1613 O O . GLU A 1 194 ? 4.257 6.913 -3.894 1.00 91.00 194 GLU A O 1
ATOM 1618 N N . GLU A 1 195 ? 3.733 8.123 -5.707 1.00 92.38 195 GLU A N 1
ATOM 1619 C CA . GLU A 1 195 ? 3.770 6.999 -6.642 1.00 92.38 195 GLU A CA 1
ATOM 1620 C C . GLU A 1 195 ? 5.171 6.415 -6.783 1.00 92.38 195 GLU A C 1
ATOM 1622 O O . GLU A 1 195 ? 5.325 5.203 -6.937 1.00 92.38 195 GLU A O 1
ATOM 1627 N N . PHE A 1 196 ? 6.213 7.246 -6.694 1.00 95.88 196 PHE A N 1
ATOM 1628 C CA . PHE A 1 196 ? 7.582 6.747 -6.657 1.00 95.88 196 PHE A CA 1
ATOM 1629 C C . PHE A 1 196 ? 7.804 5.836 -5.447 1.00 95.88 196 PHE A C 1
ATOM 1631 O O . PHE A 1 196 ? 8.299 4.719 -5.605 1.00 95.88 196 PHE A O 1
ATOM 1638 N N . ILE A 1 197 ? 7.415 6.288 -4.252 1.00 96.69 197 ILE A N 1
ATOM 1639 C CA . ILE A 1 197 ? 7.551 5.534 -3.000 1.00 96.69 197 ILE A CA 1
ATOM 1640 C C . ILE A 1 197 ? 6.804 4.198 -3.103 1.00 96.69 197 ILE A C 1
ATOM 1642 O O . ILE A 1 197 ? 7.413 3.153 -2.865 1.00 96.69 197 ILE A O 1
ATOM 1646 N N . ALA A 1 198 ? 5.536 4.204 -3.520 1.00 95.25 198 ALA A N 1
ATOM 1647 C CA . ALA A 1 198 ? 4.727 2.989 -3.654 1.00 95.25 198 ALA A CA 1
ATOM 1648 C C . ALA A 1 198 ? 5.295 2.003 -4.693 1.00 95.25 198 ALA A C 1
ATOM 1650 O O . ALA A 1 198 ? 5.419 0.800 -4.435 1.00 95.25 198 ALA A O 1
ATOM 1651 N N . GLU A 1 199 ? 5.738 2.499 -5.849 1.00 95.00 199 GLU A N 1
ATOM 1652 C CA . GLU A 1 199 ? 6.338 1.679 -6.907 1.00 95.00 199 GLU A CA 1
ATOM 1653 C C . GLU A 1 199 ? 7.683 1.067 -6.495 1.00 95.00 199 GLU A C 1
ATOM 1655 O O . GLU A 1 199 ? 7.986 -0.067 -6.876 1.00 95.00 199 GLU A O 1
ATOM 1660 N N . GLN A 1 200 ? 8.506 1.792 -5.732 1.00 96.88 200 GLN A N 1
ATOM 1661 C CA . GLN A 1 200 ? 9.773 1.262 -5.221 1.00 96.88 200 GLN A CA 1
ATOM 1662 C C . GLN A 1 200 ? 9.556 0.303 -4.045 1.00 96.88 200 GLN A C 1
ATOM 1664 O O . GLN A 1 200 ? 10.253 -0.708 -3.941 1.00 96.88 200 GLN A O 1
ATOM 1669 N N . PHE A 1 201 ? 8.565 0.564 -3.193 1.00 97.88 201 PHE A N 1
ATOM 1670 C CA . PHE A 1 201 ? 8.167 -0.361 -2.135 1.00 97.88 201 PHE A CA 1
ATOM 1671 C C . PHE A 1 201 ? 7.638 -1.687 -2.705 1.00 97.88 201 PHE A C 1
ATOM 1673 O O . PHE A 1 201 ? 7.981 -2.754 -2.197 1.00 97.88 201 PHE A O 1
ATOM 1680 N N . THR A 1 202 ? 6.898 -1.636 -3.817 1.00 96.44 202 THR A N 1
ATOM 1681 C CA . THR A 1 202 ? 6.450 -2.826 -4.561 1.00 96.44 202 THR A CA 1
ATOM 1682 C C . THR A 1 202 ? 7.623 -3.722 -4.946 1.00 96.44 202 THR A C 1
ATOM 1684 O O . THR A 1 202 ? 7.627 -4.911 -4.633 1.00 96.44 202 THR A O 1
ATOM 1687 N N . LEU A 1 203 ? 8.650 -3.145 -5.577 1.00 96.50 203 LEU A N 1
ATOM 1688 C CA . LEU A 1 203 ? 9.857 -3.874 -5.972 1.00 96.50 203 LEU A CA 1
ATOM 1689 C C . LEU A 1 203 ? 10.577 -4.484 -4.761 1.00 96.50 203 LEU A C 1
ATOM 1691 O O . LEU A 1 203 ? 10.985 -5.641 -4.802 1.00 96.50 203 LEU A O 1
ATOM 1695 N N . TYR A 1 204 ? 10.677 -3.740 -3.657 1.00 98.00 204 TYR A N 1
ATOM 1696 C CA . TYR A 1 204 ? 11.271 -4.239 -2.416 1.00 98.00 204 TYR A CA 1
ATOM 1697 C C . TYR A 1 204 ? 10.521 -5.448 -1.846 1.00 98.00 204 TYR A C 1
ATOM 1699 O O . TYR A 1 204 ? 11.146 -6.418 -1.419 1.00 98.00 204 TYR A O 1
ATOM 1707 N N . MET A 1 205 ? 9.189 -5.405 -1.839 1.00 97.88 205 MET A N 1
ATOM 1708 C CA . MET A 1 205 ? 8.357 -6.505 -1.350 1.00 97.88 205 MET A CA 1
ATOM 1709 C C . MET A 1 205 ? 8.404 -7.734 -2.265 1.00 97.88 205 MET A C 1
ATOM 1711 O O . MET A 1 205 ? 8.360 -8.854 -1.765 1.00 97.88 205 MET A O 1
ATOM 1715 N N . LEU A 1 206 ? 8.564 -7.539 -3.578 1.00 96.25 206 LEU A N 1
ATOM 1716 C CA . LEU A 1 206 ? 8.746 -8.618 -4.557 1.00 96.25 206 LEU A CA 1
ATOM 1717 C C . LEU A 1 206 ? 10.170 -9.206 -4.572 1.00 96.25 206 LEU A C 1
ATOM 1719 O O . LEU A 1 206 ? 10.409 -10.196 -5.257 1.00 96.25 206 LEU A O 1
ATOM 1723 N N . GLY A 1 207 ? 11.122 -8.616 -3.840 1.00 95.88 207 GLY A N 1
ATOM 1724 C CA . GLY A 1 207 ? 12.530 -9.028 -3.868 1.00 95.88 207 GLY A CA 1
ATOM 1725 C C . GLY A 1 207 ? 13.305 -8.549 -5.104 1.00 95.88 207 GLY A C 1
ATOM 1726 O O . GLY A 1 207 ? 14.412 -9.017 -5.364 1.00 95.88 207 GLY A O 1
ATOM 1727 N N . GLU A 1 208 ? 12.752 -7.602 -5.861 1.00 93.62 208 GLU A N 1
ATOM 1728 C CA . GLU A 1 208 ? 13.356 -7.002 -7.053 1.00 93.62 208 GLU A CA 1
ATOM 1729 C C . GLU A 1 208 ? 14.171 -5.767 -6.657 1.00 93.62 208 GLU A C 1
ATOM 1731 O O . GLU A 1 208 ? 13.758 -4.611 -6.779 1.00 93.62 208 GLU A O 1
ATOM 1736 N N . TYR A 1 209 ? 15.345 -6.018 -6.089 1.00 93.81 209 TYR A N 1
ATOM 1737 C CA . TYR A 1 209 ? 16.118 -4.968 -5.444 1.00 93.81 209 TYR A CA 1
ATOM 1738 C C . TYR A 1 209 ? 16.859 -4.057 -6.422 1.00 93.81 209 TYR A C 1
ATOM 1740 O O . TYR A 1 209 ? 17.602 -4.493 -7.299 1.00 93.81 209 TYR A O 1
ATOM 1748 N N . THR A 1 210 ? 16.714 -2.760 -6.187 1.00 92.31 210 THR A N 1
ATOM 1749 C CA . THR A 1 210 ? 17.451 -1.682 -6.827 1.00 92.31 210 THR A CA 1
ATOM 1750 C C . THR A 1 210 ? 17.893 -0.677 -5.771 1.00 92.31 210 THR A C 1
ATOM 1752 O O . THR A 1 210 ? 17.457 -0.750 -4.623 1.00 92.31 210 THR A O 1
ATOM 1755 N N . VAL A 1 211 ? 18.739 0.294 -6.128 1.00 94.19 211 VAL A N 1
ATOM 1756 C CA . VAL A 1 211 ? 19.183 1.328 -5.172 1.00 94.19 211 VAL A CA 1
ATOM 1757 C C . VAL A 1 211 ? 17.985 2.036 -4.527 1.00 94.19 211 VAL A C 1
ATOM 1759 O O . VAL A 1 211 ? 17.955 2.221 -3.311 1.00 94.19 211 VAL A O 1
ATOM 1762 N N . ALA A 1 212 ? 16.974 2.382 -5.328 1.00 95.31 212 ALA A N 1
ATOM 1763 C CA . ALA A 1 212 ? 15.787 3.060 -4.834 1.00 95.31 212 ALA A CA 1
ATOM 1764 C C . ALA A 1 212 ? 14.867 2.122 -4.038 1.00 95.31 212 ALA A C 1
ATOM 1766 O O . ALA A 1 212 ? 14.431 2.504 -2.953 1.00 95.31 212 ALA A O 1
ATOM 1767 N N . SER A 1 213 ? 14.617 0.890 -4.501 1.00 96.56 213 SER A N 1
ATOM 1768 C CA . SER A 1 213 ? 13.752 -0.039 -3.755 1.00 96.56 213 SER A CA 1
ATOM 1769 C C . SER A 1 213 ? 14.369 -0.480 -2.426 1.00 96.56 213 SER A C 1
ATOM 1771 O O . SER A 1 213 ? 13.663 -0.543 -1.421 1.00 96.56 213 SER A O 1
ATOM 1773 N N . ILE A 1 214 ? 15.691 -0.674 -2.363 1.00 97.31 214 ILE A N 1
ATOM 1774 C CA . ILE A 1 214 ? 16.410 -0.945 -1.109 1.00 97.31 214 ILE A CA 1
ATOM 1775 C C . ILE A 1 214 ? 16.273 0.236 -0.146 1.00 97.31 214 ILE A C 1
ATOM 1777 O O . ILE A 1 214 ? 15.955 0.026 1.025 1.00 97.31 214 ILE A O 1
ATOM 1781 N N . TYR A 1 215 ? 16.499 1.467 -0.618 1.00 97.56 215 TYR A N 1
ATOM 1782 C CA . TYR A 1 215 ? 16.391 2.661 0.222 1.00 97.56 215 TYR A CA 1
ATOM 1783 C C . TYR A 1 215 ? 14.980 2.813 0.802 1.00 97.56 215 TYR A C 1
ATOM 1785 O O . TYR A 1 215 ? 14.815 2.831 2.022 1.00 97.56 215 TYR A O 1
ATOM 1793 N N . ILE A 1 216 ? 13.964 2.859 -0.067 1.00 98.06 216 ILE A N 1
ATOM 1794 C CA . ILE A 1 216 ? 12.564 3.062 0.325 1.00 98.06 216 ILE A CA 1
ATOM 1795 C C . ILE A 1 216 ? 12.083 1.926 1.230 1.00 98.06 216 ILE A C 1
ATOM 1797 O O . ILE A 1 216 ? 11.537 2.168 2.308 1.00 98.06 216 ILE A O 1
ATOM 1801 N N . GLY A 1 217 ? 12.335 0.682 0.825 1.00 98.19 217 GLY A N 1
ATOM 1802 C CA . GLY A 1 217 ? 11.903 -0.499 1.556 1.00 98.19 217 GLY A CA 1
ATOM 1803 C C . GLY A 1 217 ? 12.507 -0.609 2.951 1.00 98.19 217 GLY A C 1
ATOM 1804 O O . GLY A 1 217 ? 11.786 -0.878 3.916 1.00 98.19 217 GLY A O 1
ATOM 1805 N N . ASN A 1 218 ? 13.810 -0.351 3.088 1.00 98.50 218 ASN A N 1
ATOM 1806 C CA . ASN A 1 218 ? 14.465 -0.355 4.394 1.00 98.50 218 ASN A CA 1
ATOM 1807 C C . ASN A 1 218 ? 14.001 0.813 5.264 1.00 98.50 218 ASN A C 1
ATOM 1809 O O . ASN A 1 218 ? 13.798 0.618 6.460 1.00 98.50 218 ASN A O 1
ATOM 1813 N N . TYR A 1 219 ? 13.797 2.000 4.688 1.00 98.50 219 TYR A N 1
ATOM 1814 C CA . TYR A 1 219 ? 13.323 3.163 5.436 1.00 98.50 219 TYR A CA 1
ATOM 1815 C C . TYR A 1 219 ? 11.941 2.906 6.054 1.00 98.50 219 TYR A C 1
ATOM 1817 O O . TYR A 1 219 ? 11.779 3.025 7.270 1.00 98.50 219 TYR A O 1
ATOM 1825 N N . ILE A 1 220 ? 10.983 2.441 5.243 1.00 98.38 220 ILE A N 1
ATOM 1826 C CA . ILE A 1 220 ? 9.634 2.070 5.700 1.00 98.38 220 ILE A CA 1
ATOM 1827 C C . ILE A 1 220 ? 9.697 0.939 6.729 1.00 98.38 220 ILE A C 1
ATOM 1829 O O . ILE A 1 220 ? 9.081 1.038 7.786 1.00 98.38 220 ILE A O 1
ATOM 1833 N N . THR A 1 221 ? 10.475 -0.116 6.467 1.00 98.31 221 THR A N 1
ATOM 1834 C CA . THR A 1 221 ? 10.584 -1.263 7.385 1.00 98.31 221 THR A CA 1
ATOM 1835 C C . THR A 1 221 ? 11.171 -0.860 8.738 1.00 98.31 221 THR A C 1
ATOM 1837 O O . THR A 1 221 ? 10.702 -1.321 9.778 1.00 98.31 221 THR A O 1
ATOM 1840 N N . ASN A 1 222 ? 12.180 0.012 8.751 1.00 98.12 222 ASN A N 1
ATOM 1841 C CA . ASN A 1 222 ? 12.810 0.480 9.984 1.00 98.12 222 ASN A CA 1
ATOM 1842 C C . ASN A 1 222 ? 11.882 1.396 10.785 1.00 98.12 222 ASN A C 1
ATOM 1844 O O . ASN A 1 222 ? 11.798 1.257 12.006 1.00 98.12 222 ASN A O 1
ATOM 1848 N N . LEU A 1 223 ? 11.158 2.297 10.115 1.00 96.06 223 LEU A N 1
ATOM 1849 C CA . LEU A 1 223 ? 10.148 3.122 10.773 1.00 96.06 223 LEU A CA 1
ATOM 1850 C C . LEU A 1 223 ? 9.003 2.278 11.320 1.00 96.06 223 LEU A C 1
ATOM 1852 O O . LEU A 1 223 ? 8.641 2.446 12.481 1.00 96.06 223 LEU A O 1
ATOM 1856 N N . TYR A 1 224 ? 8.487 1.328 10.540 1.00 96.44 224 TYR A N 1
ATOM 1857 C CA . TYR A 1 224 ? 7.474 0.398 11.022 1.00 96.44 224 TYR A CA 1
ATOM 1858 C C . TYR A 1 224 ? 7.945 -0.299 12.305 1.00 96.44 224 TYR A C 1
ATOM 1860 O O . TYR A 1 224 ? 7.281 -0.177 13.325 1.00 96.44 224 TYR A O 1
ATOM 1868 N N . LYS A 1 225 ? 9.136 -0.915 12.319 1.00 97.12 225 LYS A N 1
ATOM 1869 C CA . LYS A 1 225 ? 9.685 -1.572 13.524 1.00 97.12 225 LYS A CA 1
ATOM 1870 C C . LYS A 1 225 ? 9.822 -0.628 14.721 1.00 97.12 225 LYS A C 1
ATOM 1872 O O . LYS A 1 225 ? 9.611 -1.030 15.859 1.00 97.12 225 LYS A O 1
ATOM 1877 N N . LYS A 1 226 ? 10.177 0.636 14.480 1.00 94.94 226 LYS A N 1
ATOM 1878 C CA . LYS A 1 226 ? 10.285 1.650 15.538 1.00 94.94 226 LYS A CA 1
ATOM 1879 C C . LYS A 1 226 ? 8.922 1.985 16.156 1.00 94.94 226 LYS A C 1
ATOM 1881 O O . LYS A 1 226 ? 8.864 2.265 17.351 1.00 94.94 226 LYS A O 1
ATOM 1886 N N . TYR A 1 227 ? 7.850 1.970 15.364 1.00 92.50 227 TYR A N 1
ATOM 1887 C CA . TYR A 1 227 ? 6.527 2.453 15.773 1.00 92.50 227 TYR A CA 1
ATOM 1888 C C . TYR A 1 227 ? 5.450 1.363 15.896 1.00 92.50 227 TYR A C 1
ATOM 1890 O O . TYR A 1 227 ? 4.346 1.677 16.340 1.00 92.50 227 TYR A O 1
ATOM 1898 N N . GLU A 1 228 ? 5.736 0.099 15.568 1.00 93.25 228 GLU A N 1
ATOM 1899 C CA . GLU A 1 228 ? 4.738 -0.983 15.496 1.00 93.25 228 GLU A CA 1
ATOM 1900 C C . GLU A 1 228 ? 4.004 -1.242 16.817 1.00 93.25 228 GLU A C 1
ATOM 1902 O O . GLU A 1 228 ? 2.856 -1.670 16.793 1.00 93.25 228 GLU A O 1
ATOM 1907 N N . ASN A 1 229 ? 4.625 -0.926 17.957 1.00 90.56 229 ASN A N 1
ATOM 1908 C CA . ASN A 1 229 ? 4.039 -1.064 19.297 1.00 90.56 229 ASN A CA 1
ATOM 1909 C C . ASN A 1 229 ? 3.580 0.281 19.892 1.00 90.56 229 ASN A C 1
ATOM 1911 O O . ASN A 1 229 ? 3.525 0.448 21.108 1.00 90.56 229 ASN A O 1
ATOM 1915 N N . THR A 1 230 ? 3.303 1.270 19.042 1.00 88.31 230 THR A N 1
ATOM 1916 C CA . THR A 1 230 ? 2.831 2.604 19.440 1.00 88.31 230 THR A CA 1
ATOM 1917 C C . THR A 1 230 ? 1.430 2.868 18.893 1.00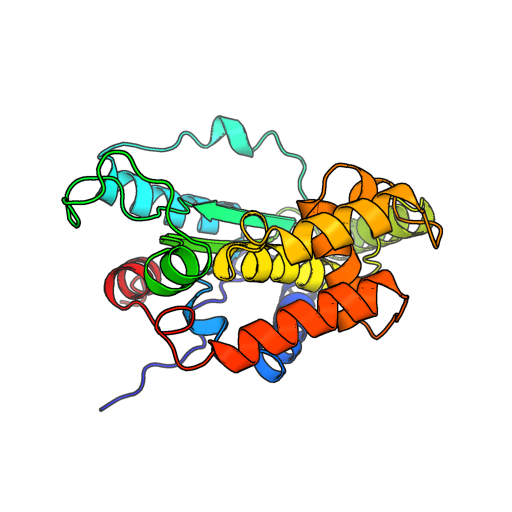 88.31 230 THR A C 1
ATOM 1919 O O . THR A 1 230 ? 0.905 2.094 18.092 1.00 88.31 230 THR A O 1
ATOM 1922 N N . LYS A 1 231 ? 0.856 4.023 19.249 1.00 82.06 231 LYS A N 1
ATOM 1923 C CA . LYS A 1 231 ? -0.447 4.492 18.749 1.00 82.06 231 LYS A CA 1
ATOM 1924 C C . LYS A 1 231 ? -0.546 4.557 17.217 1.00 82.06 231 LYS A C 1
ATOM 1926 O O . LYS A 1 231 ? -1.652 4.561 16.688 1.00 82.06 231 LYS A O 1
ATOM 1931 N N . VAL A 1 232 ? 0.584 4.568 16.499 1.00 85.12 232 VAL A N 1
ATOM 1932 C CA . VAL A 1 232 ? 0.623 4.496 15.028 1.00 85.12 232 VAL A CA 1
ATOM 1933 C C . VAL A 1 232 ? 0.053 3.176 14.502 1.00 85.12 232 VAL A C 1
ATOM 1935 O O . VAL A 1 232 ? -0.544 3.164 13.435 1.00 85.12 232 VAL A O 1
ATOM 1938 N N . PHE A 1 233 ? 0.183 2.057 15.210 1.00 88.69 233 PHE A N 1
ATOM 1939 C CA . PHE A 1 233 ? -0.334 0.758 14.742 1.00 88.69 233 PHE A CA 1
ATOM 1940 C C . PHE A 1 233 ? -1.223 0.056 15.778 1.00 88.69 233 PHE A C 1
ATOM 1942 O O . PHE A 1 233 ? -1.563 -1.121 15.639 1.00 88.69 233 PHE A O 1
ATOM 1949 N N . GLU A 1 234 ? -1.627 0.790 16.812 1.00 84.69 234 GLU A N 1
ATOM 1950 C CA . GLU A 1 234 ? -2.623 0.345 17.778 1.00 84.69 234 GLU A CA 1
ATOM 1951 C C . GLU A 1 234 ? -4.012 0.261 17.125 1.00 84.69 234 GLU A C 1
ATOM 1953 O O . GLU A 1 234 ? -4.348 1.035 16.225 1.00 84.69 234 GLU A O 1
ATOM 1958 N N . TYR A 1 235 ? -4.814 -0.706 17.571 1.00 74.06 235 TYR A N 1
ATOM 1959 C CA . TYR A 1 235 ? -6.197 -0.864 17.132 1.00 74.06 235 TYR A CA 1
ATOM 1960 C C . TYR A 1 235 ? -7.062 0.273 17.684 1.00 74.06 235 TYR A C 1
ATOM 1962 O O . TYR A 1 235 ? -7.149 0.455 18.896 1.00 74.06 235 TYR A O 1
ATOM 1970 N N . ASP A 1 236 ? -7.707 1.043 16.805 1.00 67.69 236 ASP A N 1
ATOM 1971 C CA . ASP A 1 236 ? -8.588 2.138 17.222 1.00 67.69 236 ASP A CA 1
ATOM 1972 C C . ASP A 1 236 ? -10.048 1.661 17.297 1.00 67.69 236 ASP A C 1
ATOM 1974 O O . ASP A 1 236 ? -10.799 1.705 16.316 1.00 67.69 236 ASP A O 1
ATOM 1978 N N . ASP A 1 237 ? -10.451 1.206 18.489 1.00 59.25 237 ASP A N 1
ATOM 1979 C CA . ASP A 1 237 ? -11.791 0.680 18.781 1.00 59.25 237 ASP A CA 1
ATOM 1980 C C . ASP A 1 237 ? -12.919 1.603 18.307 1.00 59.25 237 ASP A C 1
ATOM 1982 O O . ASP A 1 237 ? -13.973 1.115 17.894 1.00 59.25 237 ASP A O 1
ATOM 1986 N N . LYS A 1 238 ? -12.733 2.928 18.340 1.00 58.00 238 LYS A N 1
ATOM 1987 C CA . LYS A 1 238 ? -13.809 3.874 18.027 1.00 58.00 238 LYS A CA 1
ATOM 1988 C C . LYS A 1 238 ? -14.241 3.777 16.565 1.00 58.00 238 LYS A C 1
ATOM 1990 O O . LYS A 1 238 ? -15.435 3.805 16.298 1.00 58.00 238 LYS A O 1
ATOM 1995 N N . TYR A 1 239 ? -13.294 3.649 15.639 1.00 56.09 239 TYR A N 1
ATOM 1996 C CA . TYR A 1 239 ? -13.550 3.670 14.192 1.00 56.09 239 TYR A CA 1
ATOM 1997 C C . TYR A 1 239 ? -13.643 2.265 13.611 1.00 56.09 239 TYR A C 1
ATOM 1999 O O . TYR A 1 239 ? -14.527 1.968 12.809 1.00 56.09 239 TYR A O 1
ATOM 2007 N N . MET A 1 240 ? -12.764 1.375 14.069 1.00 56.31 240 MET A N 1
ATOM 2008 C CA . MET A 1 240 ? -12.699 0.006 13.574 1.00 56.31 240 MET A CA 1
ATOM 2009 C C . MET A 1 240 ? -13.950 -0.786 13.960 1.00 56.31 240 MET A C 1
ATOM 2011 O O . MET A 1 240 ? -14.466 -1.559 13.157 1.00 56.31 240 MET A O 1
ATOM 2015 N N . THR A 1 241 ? -14.503 -0.544 15.153 1.00 53.28 241 THR A N 1
ATOM 2016 C CA . THR A 1 241 ? -15.733 -1.213 15.606 1.00 53.28 241 THR A CA 1
ATOM 2017 C C . THR A 1 241 ? -16.979 -0.709 14.877 1.00 53.28 241 THR A C 1
ATOM 2019 O O . THR A 1 241 ? -17.911 -1.486 14.692 1.00 53.28 241 THR A O 1
ATOM 2022 N N . LEU A 1 242 ? -17.012 0.556 14.439 1.00 52.59 242 LEU A N 1
ATOM 2023 C CA . LEU A 1 242 ? -18.144 1.120 13.686 1.00 52.59 242 LEU A CA 1
ATOM 2024 C C . LEU A 1 242 ? -18.294 0.485 12.297 1.00 52.59 242 LEU A C 1
ATOM 2026 O O . LEU A 1 242 ? -19.412 0.347 11.815 1.00 52.59 242 LEU A O 1
ATOM 2030 N N . ILE A 1 243 ? -17.181 0.087 11.679 1.00 54.06 243 ILE A N 1
ATOM 2031 C CA . ILE A 1 243 ? -17.154 -0.504 10.333 1.00 54.06 243 ILE A CA 1
ATOM 2032 C C . ILE A 1 243 ? -17.269 -2.028 10.412 1.00 54.06 243 ILE A C 1
ATOM 2034 O O . ILE A 1 243 ? -18.026 -2.638 9.667 1.00 54.06 243 ILE A O 1
ATOM 2038 N N . ARG A 1 244 ? -16.598 -2.654 11.390 1.00 58.53 244 ARG A N 1
ATOM 2039 C CA . ARG A 1 244 ? -16.627 -4.114 11.582 1.00 58.53 244 ARG A CA 1
ATOM 2040 C C . ARG A 1 244 ? -17.913 -4.633 12.243 1.00 58.53 244 ARG A C 1
ATOM 2042 O O . ARG A 1 244 ? -18.110 -5.845 12.301 1.00 58.53 244 ARG A O 1
ATOM 2049 N N . LYS A 1 245 ? -18.808 -3.763 12.735 1.00 45.50 245 LYS A N 1
ATOM 2050 C CA . LYS A 1 245 ? -20.148 -4.151 13.215 1.00 45.50 245 LYS A CA 1
ATOM 2051 C C . LYS A 1 245 ? -21.203 -3.999 12.122 1.00 45.50 245 LYS A C 1
ATOM 2053 O O . LYS A 1 245 ? -22.019 -3.088 12.154 1.00 45.50 245 LYS A O 1
ATOM 2058 N N . ASN A 1 246 ? -21.209 -4.977 11.225 1.00 38.56 246 ASN A N 1
ATOM 2059 C CA . ASN A 1 246 ? -22.416 -5.470 10.555 1.00 38.56 246 ASN A CA 1
ATOM 2060 C C . ASN A 1 246 ? -22.543 -7.002 10.679 1.00 38.56 246 ASN A C 1
ATOM 2062 O O . ASN A 1 246 ? -23.251 -7.634 9.905 1.00 38.56 246 ASN A O 1
ATOM 2066 N N . VAL A 1 247 ? -21.890 -7.605 11.680 1.00 34.47 247 VAL A N 1
ATOM 2067 C CA . VAL A 1 247 ? -22.186 -8.980 12.097 1.00 34.47 247 VAL A CA 1
ATOM 2068 C C . VAL A 1 247 ? -23.147 -8.899 13.283 1.00 34.47 247 VAL A C 1
ATOM 2070 O O . VAL A 1 247 ? -22.719 -8.759 14.431 1.00 34.47 247 VAL A O 1
ATOM 2073 N N . VAL A 1 248 ? -24.445 -8.880 12.978 1.00 28.91 248 VAL A N 1
ATOM 2074 C CA . VAL A 1 248 ? -25.506 -9.323 13.895 1.00 28.91 248 VAL A CA 1
ATOM 2075 C C . VAL A 1 248 ? -25.968 -10.679 13.400 1.00 28.91 248 VAL A C 1
ATOM 2077 O O . VAL A 1 248 ? -26.239 -10.772 12.183 1.00 28.91 248 VAL A O 1
#